Protein AF-A0A1U8NY04-F1 (afdb_monomer_lite)

pLDDT: mean 75.31, std 17.69, range [23.72, 97.12]

Structure (mmCIF, N/CA/C/O backbone):
data_AF-A0A1U8NY04-F1
#
_entry.id   AF-A0A1U8NY04-F1
#
loop_
_atom_site.group_PDB
_atom_site.id
_atom_site.type_symbol
_atom_site.label_atom_id
_atom_site.label_alt_id
_atom_site.label_comp_id
_atom_site.label_asym_id
_atom_site.label_entity_id
_atom_site.label_seq_id
_atom_site.pdbx_PDB_ins_code
_atom_site.Cartn_x
_atom_site.Cartn_y
_atom_site.Cartn_z
_atom_site.occupancy
_atom_site.B_iso_or_equiv
_atom_site.auth_seq_id
_atom_site.auth_comp_id
_atom_site.auth_asym_id
_atom_site.auth_atom_id
_atom_site.pdbx_PDB_model_num
ATOM 1 N N . MET A 1 1 ? 12.828 6.741 3.041 1.00 34.22 1 MET A N 1
ATOM 2 C CA . MET A 1 1 ? 14.184 6.331 2.607 1.00 34.22 1 MET A CA 1
ATOM 3 C C . MET A 1 1 ? 14.172 4.810 2.564 1.00 34.22 1 MET A C 1
ATOM 5 O O . MET A 1 1 ? 13.940 4.211 3.600 1.00 34.22 1 MET A O 1
ATOM 9 N N . VAL A 1 2 ? 14.278 4.191 1.386 1.00 45.53 2 VAL A N 1
ATOM 10 C CA . VAL A 1 2 ? 14.262 2.721 1.261 1.00 45.53 2 VAL A CA 1
ATOM 11 C C . VAL A 1 2 ? 15.638 2.202 1.676 1.00 45.53 2 VAL A C 1
ATOM 13 O O . VAL A 1 2 ? 16.633 2.605 1.073 1.00 45.53 2 VAL A O 1
ATOM 16 N N . TYR A 1 3 ? 15.728 1.341 2.696 1.00 42.28 3 TYR A N 1
ATOM 17 C CA . TYR A 1 3 ? 17.010 0.705 3.012 1.00 42.28 3 TYR A CA 1
ATOM 18 C C . TYR A 1 3 ? 17.400 -0.236 1.855 1.00 42.28 3 TYR A C 1
ATOM 20 O O . TYR A 1 3 ? 16.571 -1.056 1.449 1.00 42.28 3 TYR A O 1
ATOM 28 N N . PRO A 1 4 ? 18.641 -0.168 1.330 1.00 49.62 4 PRO A N 1
ATOM 29 C CA . PRO A 1 4 ? 19.070 -0.904 0.130 1.00 49.62 4 PRO A CA 1
ATOM 30 C C . PRO A 1 4 ? 18.793 -2.414 0.175 1.00 49.62 4 PRO A C 1
ATOM 32 O O . PRO A 1 4 ? 18.505 -3.037 -0.844 1.00 49.62 4 PRO A O 1
ATOM 35 N N . PHE A 1 5 ? 18.825 -2.996 1.374 1.00 51.62 5 PHE A N 1
ATOM 36 C CA . PHE A 1 5 ? 18.579 -4.415 1.602 1.00 51.62 5 PHE A CA 1
ATOM 37 C C . PHE A 1 5 ? 17.137 -4.855 1.293 1.00 51.62 5 PHE A C 1
ATOM 39 O O . PHE A 1 5 ? 16.920 -5.976 0.829 1.00 51.62 5 PHE A O 1
ATOM 46 N N . TYR A 1 6 ? 16.144 -3.982 1.490 1.00 63.84 6 TYR A N 1
ATOM 47 C CA . TYR A 1 6 ? 14.751 -4.316 1.182 1.00 63.84 6 TYR A CA 1
ATOM 48 C C . TYR A 1 6 ? 14.475 -4.292 -0.323 1.00 63.84 6 TYR A C 1
ATOM 50 O O . TYR A 1 6 ? 13.748 -5.150 -0.820 1.00 63.84 6 TYR A O 1
ATOM 58 N N . ALA A 1 7 ? 15.103 -3.378 -1.070 1.00 68.50 7 ALA A N 1
ATOM 59 C CA . ALA A 1 7 ? 14.895 -3.265 -2.514 1.00 68.50 7 ALA A CA 1
ATOM 60 C C . ALA A 1 7 ? 15.259 -4.558 -3.264 1.00 68.50 7 ALA A C 1
ATOM 62 O O . ALA A 1 7 ? 14.509 -4.993 -4.138 1.00 68.50 7 ALA A O 1
ATOM 63 N N . PHE A 1 8 ? 16.359 -5.221 -2.890 1.00 74.56 8 PHE A N 1
ATOM 64 C CA . PHE A 1 8 ? 16.757 -6.492 -3.503 1.00 74.56 8 PHE A CA 1
ATOM 65 C C . PHE A 1 8 ? 15.727 -7.605 -3.262 1.00 74.56 8 PHE A C 1
ATOM 67 O O . PHE A 1 8 ? 15.327 -8.292 -4.201 1.00 74.56 8 PHE A O 1
ATOM 74 N N . ARG A 1 9 ? 15.243 -7.744 -2.020 1.00 81.88 9 ARG A N 1
ATOM 75 C CA . ARG A 1 9 ? 14.249 -8.763 -1.640 1.00 81.88 9 ARG A CA 1
ATOM 76 C C . ARG A 1 9 ? 12.962 -8.629 -2.450 1.00 81.88 9 ARG A C 1
ATOM 78 O O . ARG A 1 9 ? 12.478 -9.612 -3.007 1.00 81.88 9 ARG A O 1
ATOM 85 N N . PHE A 1 10 ? 12.442 -7.410 -2.555 1.00 83.81 10 PHE A N 1
ATOM 86 C CA . PHE A 1 10 ? 11.203 -7.159 -3.285 1.00 83.81 10 PHE A CA 1
ATOM 87 C C . PHE A 1 10 ? 11.370 -7.237 -4.804 1.00 83.81 10 PHE A C 1
ATOM 89 O O . PHE A 1 10 ? 10.454 -7.675 -5.501 1.00 83.81 10 PHE A O 1
ATOM 96 N N . THR A 1 11 ? 12.556 -6.909 -5.323 1.00 82.31 11 THR A N 1
ATOM 97 C CA . THR A 1 11 ? 12.870 -7.110 -6.745 1.00 82.31 11 THR A CA 1
ATOM 98 C C . THR A 1 11 ? 12.921 -8.596 -7.094 1.00 82.31 11 THR A C 1
ATOM 100 O O . THR A 1 11 ? 12.309 -9.009 -8.078 1.00 82.31 11 THR A O 1
ATOM 103 N N . TYR A 1 12 ? 13.562 -9.417 -6.254 1.00 85.06 12 TYR A N 1
ATOM 104 C CA . TYR A 1 12 ? 13.573 -10.871 -6.420 1.00 85.06 12 TYR A CA 1
ATOM 105 C C . TYR A 1 12 ? 12.1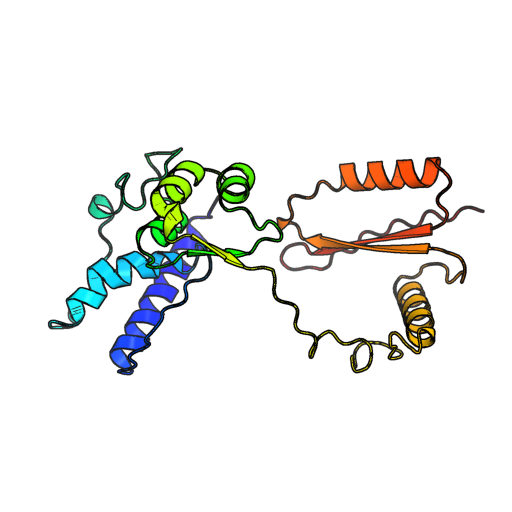54 -11.454 -6.386 1.00 85.06 12 TYR A C 1
ATOM 107 O O . TYR A 1 12 ? 11.766 -12.184 -7.296 1.00 85.06 12 TYR A O 1
ATOM 115 N N . PHE A 1 13 ? 11.351 -11.077 -5.383 1.00 89.56 13 PHE A N 1
ATOM 116 C CA . PHE A 1 13 ? 9.948 -11.488 -5.280 1.00 89.56 13 PHE A CA 1
ATOM 117 C C . PHE A 1 13 ? 9.130 -11.096 -6.523 1.00 89.56 13 PHE A C 1
ATOM 119 O O . PHE A 1 13 ? 8.391 -11.916 -7.072 1.00 89.56 13 PHE A O 1
ATOM 126 N N . SER A 1 14 ? 9.299 -9.863 -7.004 1.00 88.75 14 SER A N 1
ATOM 127 C CA . SER A 1 14 ? 8.614 -9.346 -8.194 1.00 88.75 14 SER A CA 1
ATOM 128 C C . SER A 1 14 ? 8.987 -10.124 -9.458 1.00 88.75 14 SER A C 1
ATOM 130 O O . SER A 1 14 ? 8.110 -10.485 -10.243 1.00 88.75 14 SER A O 1
ATOM 132 N N . ARG A 1 15 ? 10.276 -10.439 -9.643 1.00 85.38 15 ARG A N 1
ATOM 133 C CA . ARG A 1 15 ? 10.746 -11.259 -10.766 1.00 85.38 15 ARG A CA 1
ATOM 134 C C . ARG A 1 15 ? 10.200 -12.684 -10.690 1.00 85.38 15 ARG A C 1
ATOM 136 O O . ARG A 1 15 ? 9.647 -13.165 -11.674 1.00 85.38 15 ARG A O 1
ATOM 143 N N . ALA A 1 16 ? 10.306 -13.321 -9.525 1.00 88.75 16 ALA A N 1
ATOM 144 C CA . ALA A 1 16 ? 9.819 -14.681 -9.311 1.00 88.75 16 ALA A CA 1
ATOM 145 C C . ALA A 1 16 ? 8.304 -14.795 -9.554 1.00 88.75 16 ALA A C 1
ATOM 147 O O . ALA A 1 16 ? 7.846 -15.781 -10.129 1.00 88.75 16 ALA A O 1
ATOM 148 N N . SER A 1 17 ? 7.533 -13.769 -9.181 1.00 90.25 17 SER A N 1
ATOM 149 C CA . SER A 1 17 ? 6.088 -13.706 -9.432 1.00 90.25 17 SER A CA 1
ATOM 150 C C . SER A 1 17 ? 5.761 -13.685 -10.929 1.00 90.25 17 SER A C 1
ATOM 152 O O . SER A 1 17 ? 4.871 -14.408 -11.373 1.00 90.25 17 SER A O 1
ATOM 154 N N . LEU A 1 18 ? 6.501 -12.907 -11.725 1.00 85.69 18 LEU A N 1
ATOM 155 C CA . LEU A 1 18 ? 6.331 -12.885 -13.181 1.00 85.69 18 LEU A CA 1
ATOM 156 C C . LEU A 1 18 ? 6.796 -14.195 -13.839 1.00 85.69 18 LEU A C 1
ATOM 158 O O . LEU A 1 18 ? 6.094 -14.725 -14.700 1.00 85.69 18 LEU A O 1
ATOM 162 N N . ASP A 1 19 ? 7.926 -14.763 -13.401 1.00 85.81 19 ASP A N 1
ATOM 163 C CA . ASP A 1 19 ? 8.407 -16.063 -13.893 1.00 85.81 19 ASP A CA 1
ATOM 164 C C . ASP A 1 19 ? 7.392 -17.180 -13.583 1.00 85.81 19 ASP A C 1
ATOM 166 O O . ASP A 1 19 ? 7.174 -18.068 -14.408 1.00 85.81 19 ASP A O 1
ATOM 170 N N . TYR A 1 20 ? 6.728 -17.129 -12.423 1.00 88.19 20 TYR A N 1
ATOM 171 C CA . TYR A 1 20 ? 5.638 -18.044 -12.082 1.00 88.19 20 TYR A CA 1
ATOM 172 C C . TYR A 1 20 ? 4.440 -17.886 -13.022 1.00 88.19 20 TYR A C 1
ATOM 174 O O . TYR A 1 20 ? 3.916 -18.893 -13.498 1.00 88.19 20 TYR A O 1
ATOM 182 N N . ILE A 1 21 ? 4.005 -16.656 -13.318 1.00 85.56 21 ILE A N 1
ATOM 183 C CA . ILE A 1 21 ? 2.901 -16.405 -14.261 1.00 85.56 21 ILE A CA 1
ATOM 184 C C . ILE A 1 21 ? 3.233 -17.016 -15.628 1.00 85.56 21 ILE A C 1
ATOM 186 O O . ILE A 1 21 ? 2.436 -17.795 -16.148 1.00 85.56 21 ILE A O 1
ATOM 190 N N . ALA A 1 22 ? 4.439 -16.757 -16.142 1.00 81.75 22 ALA A N 1
ATOM 191 C CA . ALA A 1 22 ? 4.896 -17.301 -17.419 1.00 81.75 22 ALA A CA 1
ATOM 192 C C . ALA A 1 22 ? 4.942 -18.840 -17.419 1.00 81.75 22 ALA A C 1
ATOM 194 O O . ALA A 1 22 ? 4.364 -19.477 -18.296 1.00 81.75 22 ALA A O 1
ATOM 195 N N . LYS A 1 23 ? 5.572 -19.457 -16.410 1.00 83.94 23 LYS A N 1
ATOM 196 C CA . LYS A 1 23 ? 5.724 -20.923 -16.331 1.00 83.94 23 LYS A CA 1
ATOM 197 C C . LYS A 1 23 ? 4.420 -21.662 -16.046 1.00 83.94 23 LYS A C 1
ATOM 199 O O . LYS A 1 23 ? 4.269 -22.806 -16.458 1.00 83.94 23 LYS A O 1
ATOM 204 N N . SER A 1 24 ? 3.493 -21.036 -15.324 1.00 86.38 24 SER A N 1
ATOM 205 C CA . SER A 1 24 ? 2.179 -21.623 -15.037 1.00 86.38 24 SER A CA 1
ATOM 206 C C . SER A 1 24 ? 1.191 -21.479 -16.196 1.00 86.38 24 SER A C 1
ATOM 208 O O . SER A 1 24 ? 0.096 -22.032 -16.114 1.00 86.38 24 SER A O 1
ATOM 210 N N . GLY A 1 25 ? 1.541 -20.730 -17.249 1.00 80.25 25 GLY A N 1
ATOM 211 C CA . GLY A 1 25 ? 0.647 -20.442 -18.371 1.00 80.25 25 GLY A CA 1
ATOM 212 C C . GLY A 1 25 ? -0.551 -19.566 -17.994 1.00 80.25 25 GLY A C 1
ATOM 213 O O . GLY A 1 25 ? -1.505 -19.467 -18.764 1.00 80.25 25 GLY A O 1
ATOM 214 N N . LYS A 1 26 ? -0.533 -18.939 -16.809 1.00 82.44 26 LYS A N 1
ATOM 215 C CA . LYS A 1 26 ? -1.595 -18.028 -16.374 1.00 82.44 26 LYS A CA 1
ATOM 216 C C . LYS A 1 26 ? -1.553 -16.755 -17.212 1.00 82.44 26 LYS A C 1
ATOM 218 O O . LYS A 1 26 ? -0.490 -16.180 -17.422 1.00 82.44 26 LYS A O 1
ATOM 223 N N . GLN A 1 27 ? -2.723 -16.280 -17.622 1.00 83.31 27 GLN A N 1
ATOM 224 C CA . GLN A 1 27 ? -2.880 -15.038 -18.378 1.00 83.31 27 GLN A CA 1
ATOM 225 C C . GLN A 1 27 ? -3.801 -14.093 -17.601 1.00 83.31 27 GLN A C 1
ATOM 227 O O . GLN A 1 27 ? -4.996 -14.044 -17.873 1.00 83.31 27 GLN A O 1
ATOM 232 N N . PRO A 1 28 ? -3.290 -13.417 -16.554 1.00 85.56 28 PRO A N 1
ATOM 233 C CA . PRO A 1 28 ? -4.099 -12.471 -15.802 1.00 85.56 28 PRO A CA 1
ATOM 234 C C . PRO A 1 28 ? -4.419 -11.245 -16.662 1.00 85.56 28 PRO A C 1
ATOM 236 O O . PRO A 1 28 ? -3.520 -10.654 -17.258 1.00 85.56 28 PRO A O 1
ATOM 239 N N . ASP A 1 29 ? -5.677 -10.810 -16.646 1.00 85.19 29 ASP A N 1
ATOM 240 C CA . ASP A 1 29 ? -6.095 -9.575 -17.322 1.00 85.19 29 ASP A CA 1
ATOM 241 C C . ASP A 1 29 ? -5.537 -8.318 -16.637 1.00 85.19 29 ASP A C 1
ATOM 243 O O . ASP A 1 29 ? -5.339 -7.278 -17.267 1.00 85.19 29 ASP A O 1
ATOM 247 N N . VAL A 1 30 ? -5.291 -8.400 -15.324 1.00 88.12 30 VAL A N 1
ATOM 248 C CA . VAL A 1 30 ? -4.835 -7.279 -14.497 1.00 88.12 30 VAL A CA 1
ATOM 249 C C . VAL A 1 30 ? -3.728 -7.726 -13.549 1.00 88.12 30 VAL A C 1
ATOM 251 O O . VAL A 1 30 ? -3.894 -8.660 -12.766 1.00 88.12 30 VAL A O 1
ATOM 254 N N . LEU A 1 31 ? -2.615 -6.990 -13.565 1.00 88.88 31 LEU A N 1
ATOM 255 C CA . LEU A 1 31 ? -1.584 -7.045 -12.531 1.00 88.88 31 LEU A CA 1
ATOM 256 C C . LEU A 1 31 ? -1.784 -5.870 -11.574 1.00 88.88 31 LEU A C 1
ATOM 258 O O . LEU A 1 31 ? -1.555 -4.716 -11.939 1.00 88.88 31 LEU A O 1
ATOM 262 N N . HIS A 1 32 ? -2.224 -6.158 -10.350 1.00 92.25 32 HIS A N 1
ATOM 263 C CA . HIS A 1 32 ? -2.402 -5.139 -9.320 1.00 92.25 32 HIS A CA 1
ATOM 264 C C . HIS A 1 32 ? -1.136 -5.030 -8.466 1.00 92.25 32 HIS A C 1
ATOM 266 O O . HIS A 1 32 ? -0.775 -5.963 -7.750 1.00 92.25 32 HIS A O 1
ATOM 272 N N . LEU A 1 33 ? -0.445 -3.895 -8.579 1.00 90.06 33 LEU A N 1
ATOM 273 C CA . LEU A 1 33 ? 0.815 -3.635 -7.887 1.00 90.06 33 LEU A CA 1
ATOM 274 C C . LEU A 1 33 ? 0.560 -2.757 -6.664 1.00 90.06 33 LEU A C 1
ATOM 276 O O . LEU A 1 33 ? 0.019 -1.658 -6.782 1.00 90.06 33 LEU A O 1
ATOM 280 N N . HIS A 1 34 ? 0.975 -3.240 -5.500 1.00 88.81 34 HIS A N 1
ATOM 281 C CA . HIS A 1 34 ? 0.859 -2.534 -4.233 1.00 88.81 34 HIS A CA 1
ATOM 282 C C . HIS A 1 34 ? 2.199 -1.905 -3.843 1.00 88.81 34 HIS A C 1
ATOM 284 O O . HIS A 1 34 ? 3.206 -2.605 -3.692 1.00 88.81 34 HIS A O 1
ATOM 290 N N . ASN A 1 35 ? 2.168 -0.583 -3.651 1.00 87.69 35 ASN A N 1
ATOM 291 C CA . ASN A 1 35 ? 3.263 0.236 -3.131 1.00 87.69 35 ASN A CA 1
ATOM 292 C C . ASN A 1 35 ? 4.590 0.101 -3.911 1.00 87.69 35 ASN A C 1
ATOM 294 O O . ASN A 1 35 ? 4.630 -0.330 -5.067 1.00 87.69 35 ASN A O 1
ATOM 298 N N . TRP A 1 36 ? 5.688 0.581 -3.321 1.00 85.81 36 TRP A N 1
ATOM 299 C CA . TRP A 1 36 ? 6.998 0.624 -3.973 1.00 85.81 36 TRP A CA 1
ATOM 300 C C . TRP A 1 36 ? 7.629 -0.770 -4.082 1.00 85.81 36 TRP A C 1
ATOM 302 O O . TRP A 1 36 ? 8.426 -1.012 -4.986 1.00 85.81 36 TRP A O 1
ATOM 312 N N . GLU A 1 37 ? 7.243 -1.684 -3.196 1.00 86.06 37 GLU A N 1
ATOM 313 C CA . GLU A 1 37 ? 7.719 -3.057 -3.092 1.00 86.06 37 GLU A CA 1
ATOM 314 C C . GLU A 1 37 ? 7.488 -3.815 -4.406 1.00 86.06 37 GLU A C 1
ATOM 316 O O . GLU A 1 37 ? 8.384 -4.484 -4.913 1.00 86.06 37 GLU A O 1
ATOM 321 N N . THR A 1 38 ? 6.311 -3.664 -5.017 1.00 87.69 38 THR A N 1
ATOM 322 C CA . THR A 1 38 ? 5.966 -4.369 -6.267 1.00 87.69 38 THR A CA 1
ATOM 323 C C . THR A 1 38 ? 5.980 -3.472 -7.503 1.00 87.69 38 THR A C 1
ATOM 325 O O . THR A 1 38 ? 5.827 -3.956 -8.622 1.00 87.69 38 THR A O 1
ATOM 328 N N . ALA A 1 39 ? 6.240 -2.170 -7.352 1.00 86.38 39 ALA A N 1
ATOM 329 C CA . ALA A 1 39 ? 6.278 -1.221 -8.467 1.00 86.38 39 ALA A CA 1
ATOM 330 C C . ALA A 1 39 ? 7.333 -1.566 -9.541 1.00 86.38 39 ALA A C 1
ATOM 332 O O . ALA A 1 39 ? 7.174 -1.199 -10.707 1.00 86.38 39 ALA A O 1
ATOM 333 N N . ILE A 1 40 ? 8.378 -2.319 -9.181 1.00 85.19 40 ILE A N 1
ATOM 334 C CA . ILE A 1 40 ? 9.396 -2.805 -10.123 1.00 85.19 40 ILE A CA 1
ATOM 335 C C . ILE A 1 40 ? 8.854 -3.851 -11.116 1.00 85.19 40 ILE A C 1
ATOM 337 O O . ILE A 1 40 ? 9.466 -4.079 -12.157 1.00 85.19 40 ILE A O 1
ATOM 341 N N . VAL A 1 41 ? 7.679 -4.441 -10.861 1.00 86.25 41 VAL A N 1
ATOM 342 C CA . VAL A 1 41 ? 6.984 -5.303 -11.832 1.00 86.25 41 VAL A CA 1
ATOM 343 C C . VAL A 1 41 ? 6.679 -4.545 -13.123 1.00 86.25 41 VAL A C 1
ATOM 345 O O . VAL A 1 41 ? 6.775 -5.137 -14.189 1.00 86.25 41 VAL A O 1
ATOM 348 N N . GLY A 1 42 ? 6.384 -3.242 -13.063 1.00 84.75 42 GLY A N 1
ATOM 349 C CA . GLY A 1 42 ? 6.083 -2.418 -14.239 1.00 84.75 42 GLY A CA 1
ATOM 350 C C . GLY A 1 42 ? 7.149 -2.494 -15.346 1.00 84.75 42 GLY A C 1
ATOM 351 O O . GLY A 1 42 ? 6.843 -2.973 -16.439 1.00 84.75 42 GLY A O 1
ATOM 352 N N . PRO A 1 43 ? 8.401 -2.059 -15.110 1.00 80.56 43 PRO A N 1
ATOM 353 C CA . PRO A 1 43 ? 9.460 -2.187 -16.110 1.00 80.56 43 PRO A CA 1
ATOM 354 C C . PRO A 1 43 ? 9.821 -3.641 -16.406 1.00 80.56 43 PRO A C 1
ATOM 356 O O . PRO A 1 43 ? 10.070 -3.954 -17.560 1.00 80.56 43 PRO A O 1
ATOM 359 N N . LEU A 1 44 ? 9.829 -4.545 -15.414 1.00 78.44 44 LEU A N 1
ATOM 360 C CA . LEU A 1 44 ? 10.106 -5.964 -15.665 1.00 78.44 44 LEU A CA 1
ATOM 361 C C . LEU A 1 44 ? 9.109 -6.526 -16.683 1.00 78.44 44 LEU A C 1
ATOM 363 O O . LEU A 1 44 ? 9.502 -7.214 -17.624 1.00 78.44 44 LEU A O 1
ATOM 367 N N . PHE A 1 45 ? 7.832 -6.184 -16.525 1.00 79.88 45 PHE A N 1
ATOM 368 C CA . PHE A 1 45 ? 6.782 -6.579 -17.440 1.00 79.88 45 PHE A CA 1
ATOM 369 C C . PHE A 1 45 ? 7.020 -5.994 -18.834 1.00 79.88 45 PHE A C 1
ATOM 371 O O . PHE A 1 45 ? 7.179 -6.749 -19.782 1.00 79.88 45 PHE A O 1
ATOM 378 N N . TRP A 1 46 ? 7.113 -4.671 -18.977 1.00 78.56 46 TRP A N 1
ATOM 379 C CA . TRP A 1 46 ? 7.192 -4.035 -20.299 1.00 78.56 46 TRP A CA 1
ATOM 380 C C . TRP A 1 46 ? 8.527 -4.237 -21.026 1.00 78.56 46 TRP A C 1
ATOM 382 O O . TRP A 1 46 ? 8.554 -4.387 -22.250 1.00 78.56 46 TRP A O 1
ATOM 392 N N . ASP A 1 47 ? 9.643 -4.229 -20.300 1.00 73.00 47 ASP A N 1
ATOM 393 C CA . ASP A 1 47 ? 10.969 -4.290 -20.912 1.00 73.00 47 ASP A CA 1
ATOM 394 C C . ASP A 1 47 ? 11.442 -5.716 -21.167 1.00 73.00 47 ASP A C 1
ATOM 396 O O . ASP A 1 47 ? 12.221 -5.900 -22.109 1.00 73.00 47 ASP A O 1
ATOM 400 N N . ILE A 1 48 ? 10.968 -6.684 -20.372 1.00 69.75 48 ILE A N 1
ATOM 401 C CA . ILE A 1 48 ? 11.402 -8.082 -20.426 1.00 69.75 48 ILE A CA 1
ATOM 402 C C . ILE A 1 48 ? 10.237 -9.004 -20.798 1.00 69.75 48 ILE A C 1
ATOM 404 O O . ILE A 1 48 ? 10.282 -9.606 -21.864 1.00 69.75 48 ILE A O 1
ATOM 408 N N . PHE A 1 49 ? 9.179 -9.106 -19.988 1.00 65.25 49 PHE A N 1
ATOM 409 C CA . PHE A 1 49 ? 8.147 -10.143 -20.187 1.00 65.25 49 PHE A CA 1
ATOM 410 C C . PHE A 1 49 ? 7.258 -9.927 -21.413 1.00 65.25 49 PHE A C 1
ATOM 412 O O . PHE A 1 49 ? 7.030 -10.861 -22.170 1.00 65.25 49 PHE A O 1
ATOM 419 N N . ALA A 1 50 ? 6.808 -8.700 -21.662 1.00 60.09 50 ALA A N 1
ATOM 420 C CA . ALA A 1 50 ? 6.018 -8.351 -22.839 1.00 60.09 50 ALA A CA 1
ATOM 421 C C . ALA A 1 50 ? 6.783 -8.647 -24.139 1.00 60.09 50 ALA A C 1
ATOM 423 O O . ALA A 1 50 ? 6.169 -8.896 -25.172 1.00 60.09 50 ALA A O 1
ATOM 424 N N . LYS A 1 51 ? 8.123 -8.648 -24.078 1.00 60.34 51 LYS A N 1
ATOM 425 C CA . LYS A 1 51 ? 8.998 -9.026 -25.194 1.00 60.34 51 LYS A CA 1
ATOM 426 C C . LYS A 1 51 ? 9.311 -10.524 -25.217 1.00 60.34 51 LYS A C 1
ATOM 428 O O . LYS A 1 51 ? 9.466 -11.061 -26.299 1.00 60.34 51 LYS A O 1
ATOM 433 N N . GLN A 1 52 ? 9.352 -11.192 -24.060 1.00 54.34 52 GLN A N 1
ATOM 434 C CA . GLN A 1 52 ? 9.511 -12.650 -23.918 1.00 54.34 52 GLN A CA 1
ATOM 435 C C . GLN A 1 52 ? 8.260 -13.454 -24.301 1.00 54.34 52 GLN A C 1
ATOM 437 O O . GLN A 1 52 ? 8.344 -14.667 -24.453 1.00 54.34 52 GLN A O 1
ATOM 442 N N . CYS A 1 53 ? 7.121 -12.804 -24.565 1.00 45.00 53 CYS A N 1
ATOM 443 C CA . CYS A 1 53 ? 6.054 -13.409 -25.374 1.00 45.00 53 CYS A CA 1
ATOM 444 C C . CYS A 1 53 ? 6.492 -13.696 -26.836 1.00 45.00 53 CYS A C 1
ATOM 446 O O . CYS A 1 53 ? 5.666 -14.119 -27.641 1.00 45.00 53 CYS A O 1
ATOM 448 N N . LEU A 1 54 ? 7.773 -13.474 -27.173 1.00 41.41 54 LEU A N 1
ATOM 449 C CA . LEU A 1 54 ? 8.476 -13.858 -28.395 1.00 41.41 54 LEU A CA 1
ATOM 450 C C . LEU A 1 54 ? 9.887 -14.408 -28.013 1.00 41.41 54 LEU A C 1
ATOM 452 O O . LEU A 1 54 ? 10.809 -13.628 -27.792 1.00 41.41 54 LEU A O 1
ATOM 456 N N . ASP A 1 55 ? 10.042 -15.739 -27.948 1.00 33.19 55 ASP A N 1
ATOM 457 C CA . ASP A 1 55 ? 11.301 -16.534 -27.883 1.00 33.19 55 ASP A CA 1
ATOM 458 C C . ASP A 1 55 ? 12.206 -16.593 -26.608 1.00 33.19 55 ASP A C 1
ATOM 460 O O . ASP A 1 55 ? 11.978 -15.932 -25.596 1.00 33.19 55 ASP A O 1
ATOM 464 N N . GLU A 1 56 ? 13.201 -17.506 -26.686 1.00 38.62 56 GLU A N 1
ATOM 465 C CA . GLU A 1 56 ? 13.776 -18.462 -25.703 1.00 38.62 56 GLU A CA 1
ATOM 466 C C . GLU A 1 56 ? 14.334 -18.001 -24.321 1.00 38.62 56 GLU A C 1
ATOM 468 O O . GLU A 1 56 ? 14.835 -16.884 -24.159 1.00 38.62 56 GLU A O 1
ATOM 473 N N . PRO A 1 57 ? 14.348 -18.909 -23.307 1.00 44.06 57 PRO A N 1
ATOM 474 C CA . PRO A 1 57 ? 14.502 -18.590 -21.875 1.00 44.06 57 PRO A CA 1
ATOM 475 C C . PRO A 1 57 ? 15.939 -18.421 -21.330 1.00 44.06 57 PRO A C 1
ATOM 477 O O . PRO A 1 57 ? 16.103 -18.128 -20.143 1.00 44.06 57 PRO A O 1
ATOM 480 N N . ASP A 1 58 ? 16.992 -18.569 -22.136 1.00 44.62 58 ASP A N 1
ATOM 481 C CA . ASP A 1 58 ? 18.357 -18.812 -21.621 1.00 44.62 58 ASP A CA 1
ATOM 482 C C . ASP A 1 58 ? 19.198 -17.562 -21.281 1.00 44.62 58 ASP A C 1
ATOM 484 O O . ASP A 1 58 ? 20.429 -17.592 -21.264 1.00 44.62 58 ASP A O 1
ATOM 488 N N . LYS A 1 59 ? 18.569 -16.432 -20.933 1.00 43.69 59 LYS A N 1
ATOM 489 C CA . LYS A 1 59 ? 19.285 -15.214 -20.488 1.00 43.69 59 LYS A CA 1
ATOM 490 C C . LYS A 1 59 ? 18.731 -14.637 -19.189 1.00 43.69 59 LYS A C 1
ATOM 492 O O . LYS A 1 59 ? 18.257 -13.505 -19.125 1.00 43.69 59 LYS A O 1
ATOM 497 N N . LEU A 1 60 ? 18.849 -15.409 -18.113 1.00 48.81 60 LEU A N 1
ATOM 498 C CA . LEU A 1 60 ? 18.569 -14.961 -16.747 1.00 48.81 60 LEU A CA 1
ATOM 499 C C . LEU A 1 60 ? 19.794 -14.274 -16.123 1.00 48.81 60 LEU A C 1
ATOM 501 O O . LEU A 1 60 ? 20.456 -14.810 -15.238 1.00 48.81 60 LEU A O 1
ATOM 505 N N . ALA A 1 61 ? 20.080 -13.041 -16.547 1.00 47.66 61 ALA A N 1
ATOM 506 C CA . ALA A 1 61 ? 21.011 -12.167 -15.832 1.00 47.66 61 ALA A CA 1
ATOM 507 C C . ALA A 1 61 ? 20.274 -11.449 -14.685 1.00 47.66 61 ALA A C 1
ATOM 509 O O . ALA A 1 61 ? 19.833 -10.312 -14.832 1.00 47.66 61 ALA A O 1
ATOM 510 N N . LEU A 1 62 ? 20.080 -12.177 -13.579 1.00 53.50 62 LEU A N 1
ATOM 511 C CA . LEU A 1 62 ? 19.745 -11.793 -12.187 1.00 53.50 62 LEU A CA 1
ATOM 512 C C . LEU A 1 62 ? 18.635 -10.769 -11.866 1.00 53.50 62 LEU A C 1
ATOM 514 O O . LEU A 1 62 ? 18.339 -10.609 -10.691 1.00 53.50 62 LEU A O 1
ATOM 518 N N . CYS A 1 63 ? 17.997 -10.151 -12.858 1.00 56.41 63 CYS A N 1
ATOM 519 C CA . CYS A 1 63 ? 16.672 -9.500 -12.888 1.00 56.41 63 CYS A CA 1
ATOM 520 C C . CYS A 1 63 ? 16.405 -8.856 -14.271 1.00 56.41 63 CYS A C 1
ATOM 522 O O . CYS A 1 63 ? 15.287 -8.422 -14.528 1.00 56.41 63 CYS A O 1
ATOM 524 N N . GLY A 1 64 ? 17.403 -8.796 -15.168 1.00 63.19 64 GLY A N 1
ATOM 525 C CA . GLY A 1 64 ? 17.281 -8.365 -16.570 1.00 63.19 64 GLY A CA 1
ATOM 526 C C . GLY A 1 64 ? 17.042 -6.867 -16.794 1.00 63.19 64 GLY A C 1
ATOM 527 O O . GLY A 1 64 ? 16.796 -6.451 -17.924 1.00 63.19 64 GLY A O 1
ATOM 528 N N . LEU A 1 65 ? 17.107 -6.053 -15.739 1.00 65.31 65 LEU A N 1
ATOM 529 C CA . LEU A 1 65 ? 16.968 -4.601 -15.823 1.00 65.31 65 LEU A CA 1
ATOM 530 C C . LEU A 1 65 ? 18.328 -3.941 -16.075 1.00 65.31 65 LEU A C 1
ATOM 532 O O . LEU A 1 65 ? 19.297 -4.237 -15.383 1.00 65.31 65 LEU A O 1
ATOM 536 N N . ASP A 1 66 ? 18.377 -3.017 -17.035 1.00 68.81 66 ASP A N 1
ATOM 537 C CA . ASP A 1 66 ? 19.561 -2.213 -17.352 1.00 68.81 66 ASP A CA 1
ATOM 538 C C . ASP A 1 66 ? 19.491 -0.858 -16.619 1.00 68.81 66 ASP A C 1
ATOM 540 O O . ASP A 1 66 ? 18.651 -0.015 -16.971 1.00 68.81 66 ASP A O 1
ATOM 544 N N . PRO A 1 67 ? 20.362 -0.603 -15.620 1.00 67.25 67 PRO A N 1
ATOM 545 C CA . PRO A 1 67 ? 20.362 0.652 -14.874 1.00 67.25 67 PRO A CA 1
ATOM 546 C C . PRO A 1 67 ? 20.522 1.889 -15.763 1.00 67.25 67 PRO A C 1
ATOM 548 O O . PRO A 1 67 ? 19.879 2.904 -15.499 1.00 67.25 67 PRO A O 1
ATOM 551 N N . GLY A 1 68 ? 21.314 1.811 -16.839 1.00 68.94 68 GLY A N 1
ATOM 552 C CA . GLY A 1 68 ? 21.536 2.933 -17.755 1.00 68.94 68 GLY A CA 1
ATOM 553 C C . GLY A 1 68 ? 20.279 3.313 -18.541 1.00 68.94 68 GLY A C 1
ATOM 554 O O . GLY A 1 68 ? 20.050 4.486 -18.831 1.00 68.94 68 GLY A O 1
ATOM 555 N N . ARG A 1 69 ? 19.411 2.337 -18.831 1.00 72.62 69 ARG A N 1
ATOM 556 C CA . ARG A 1 69 ? 18.124 2.573 -19.511 1.00 72.62 69 ARG A CA 1
ATOM 557 C C . ARG A 1 69 ? 17.029 3.036 -18.559 1.00 72.62 69 ARG A C 1
ATOM 559 O O . ARG A 1 69 ? 16.119 3.742 -18.988 1.00 72.62 69 ARG A O 1
ATOM 566 N N . LEU A 1 70 ? 17.107 2.655 -17.286 1.00 73.25 70 LEU A N 1
ATOM 567 C CA . LEU A 1 70 ? 16.098 2.994 -16.282 1.00 73.25 70 LEU A CA 1
ATOM 568 C C . LEU A 1 70 ? 16.383 4.303 -15.539 1.00 73.25 70 LEU A C 1
ATOM 570 O O . LEU A 1 70 ? 15.435 4.973 -15.121 1.00 73.25 70 LEU A O 1
ATOM 574 N N . HIS A 1 71 ? 17.648 4.697 -15.389 1.00 80.50 71 HIS A N 1
ATOM 575 C CA . HIS A 1 71 ? 18.053 5.935 -14.719 1.00 80.50 71 HIS A CA 1
ATOM 576 C C . HIS A 1 71 ? 17.873 7.158 -15.633 1.00 80.50 71 HIS A C 1
ATOM 578 O O . HIS A 1 71 ? 18.825 7.809 -16.058 1.00 80.50 71 HIS A O 1
ATOM 584 N N . ARG A 1 72 ? 16.611 7.448 -15.962 1.00 81.94 72 ARG A N 1
ATOM 585 C CA . ARG A 1 72 ? 16.195 8.575 -16.803 1.00 81.94 72 ARG A CA 1
ATOM 586 C C . ARG A 1 72 ? 15.046 9.365 -16.169 1.00 81.94 72 ARG A C 1
ATOM 588 O O . ARG A 1 72 ? 14.241 8.755 -15.452 1.00 81.94 72 ARG A O 1
ATOM 595 N N . PRO A 1 73 ? 14.908 10.673 -16.469 1.00 82.81 73 PRO A N 1
ATOM 596 C CA . PRO A 1 73 ? 13.842 11.510 -15.916 1.00 82.81 73 PRO A CA 1
ATOM 597 C C . PRO A 1 73 ? 12.434 10.988 -16.213 1.00 82.81 73 PRO A C 1
ATOM 599 O O . PRO A 1 73 ? 11.558 11.067 -15.355 1.00 82.81 73 PRO A O 1
ATOM 602 N N . ASP A 1 74 ? 12.226 10.420 -17.402 1.00 83.06 74 ASP A N 1
ATOM 603 C CA . ASP A 1 74 ? 10.959 9.833 -17.847 1.00 83.06 74 ASP A CA 1
ATOM 604 C C . ASP A 1 74 ? 10.704 8.428 -17.279 1.00 83.06 74 ASP A C 1
ATOM 606 O O . ASP A 1 74 ? 9.666 7.841 -17.562 1.00 83.06 74 ASP A O 1
ATOM 610 N N . ARG A 1 75 ? 11.641 7.878 -16.491 1.00 84.56 75 ARG A N 1
ATOM 611 C CA . ARG A 1 75 ? 11.615 6.518 -15.932 1.00 84.56 75 ARG A CA 1
ATOM 612 C C . ARG A 1 75 ? 11.812 6.550 -14.407 1.00 84.56 75 ARG A C 1
ATOM 614 O O . ARG A 1 75 ? 10.976 7.103 -13.697 1.00 84.56 75 ARG A O 1
ATOM 621 N N . PHE A 1 76 ? 12.886 5.946 -13.892 1.00 80.88 76 PHE A N 1
ATOM 622 C CA . PHE A 1 76 ? 13.119 5.770 -12.455 1.00 80.88 76 PHE A CA 1
ATOM 623 C C . PHE A 1 76 ? 13.914 6.892 -11.799 1.00 80.88 76 PHE A C 1
ATOM 625 O O . PHE A 1 76 ? 13.966 6.912 -10.576 1.00 80.88 76 PHE A O 1
ATOM 632 N N . GLN A 1 77 ? 14.550 7.802 -12.543 1.00 81.94 77 GLN A N 1
ATOM 633 C CA . GLN A 1 77 ? 15.394 8.824 -11.917 1.00 81.94 77 GLN A CA 1
ATOM 634 C C . GLN A 1 77 ? 14.565 9.685 -10.964 1.00 81.94 77 GLN A C 1
ATOM 636 O O . GLN A 1 77 ? 13.516 10.203 -11.355 1.00 81.94 77 GLN A O 1
ATOM 641 N N . ASP A 1 78 ? 15.012 9.826 -9.721 1.00 81.94 78 ASP A N 1
ATOM 642 C CA . ASP A 1 78 ? 14.299 10.626 -8.733 1.00 81.94 78 ASP A CA 1
ATOM 643 C C . ASP A 1 78 ? 14.270 12.106 -9.140 1.00 81.94 78 ASP A C 1
ATOM 645 O O . ASP A 1 78 ? 15.231 12.644 -9.693 1.00 81.94 78 ASP A O 1
ATOM 649 N N . THR A 1 79 ? 13.138 12.762 -8.884 1.00 81.94 79 THR A N 1
ATOM 650 C CA . THR A 1 79 ? 12.912 14.148 -9.315 1.00 81.94 79 THR A CA 1
ATOM 651 C C . THR A 1 79 ? 13.687 15.155 -8.463 1.00 81.94 79 THR A C 1
ATOM 653 O O . THR A 1 79 ? 14.070 16.206 -8.968 1.00 81.94 79 THR A O 1
ATOM 656 N N . ALA A 1 80 ? 13.938 14.847 -7.187 1.00 81.56 80 ALA A N 1
ATOM 657 C CA . ALA A 1 80 ? 14.663 15.723 -6.269 1.00 81.56 80 ALA A CA 1
ATOM 658 C C . ALA A 1 80 ? 16.158 15.374 -6.195 1.00 81.56 80 ALA A C 1
ATOM 660 O O . ALA A 1 80 ? 17.005 16.256 -6.066 1.00 81.56 80 ALA A O 1
ATOM 661 N N . LYS A 1 81 ? 16.497 14.084 -6.272 1.00 80.00 81 LYS A N 1
ATOM 662 C CA . LYS A 1 81 ? 17.864 13.561 -6.162 1.00 80.00 81 LYS A CA 1
ATOM 663 C C . LYS A 1 81 ? 18.225 12.781 -7.420 1.00 80.00 81 LYS A C 1
ATOM 665 O O . LYS A 1 81 ? 18.196 11.558 -7.431 1.00 80.00 81 LYS A O 1
ATOM 670 N N . THR A 1 82 ? 18.638 13.490 -8.463 1.00 82.94 82 THR A N 1
ATOM 671 C CA . THR A 1 82 ? 18.879 12.948 -9.817 1.00 82.94 82 THR A CA 1
ATOM 672 C C . THR A 1 82 ? 19.952 11.859 -9.931 1.00 82.94 82 THR A C 1
ATOM 674 O O . THR A 1 82 ? 20.096 11.275 -10.997 1.00 82.94 82 THR A O 1
ATOM 677 N N . HIS A 1 83 ? 20.717 11.578 -8.876 1.00 77.12 83 HIS A N 1
ATOM 678 C CA . HIS A 1 83 ? 21.662 10.457 -8.811 1.00 77.12 83 HIS A CA 1
ATOM 679 C C . HIS A 1 83 ? 21.038 9.177 -8.222 1.00 77.12 83 HIS A C 1
ATOM 681 O O . HIS A 1 83 ? 21.720 8.161 -8.101 1.00 77.12 83 HIS A O 1
ATOM 687 N N . LEU A 1 84 ? 19.770 9.233 -7.800 1.00 79.75 84 LEU A N 1
ATOM 688 C CA . LEU A 1 84 ? 19.032 8.129 -7.197 1.00 79.75 84 LEU A CA 1
ATOM 689 C C . LEU A 1 84 ? 17.902 7.649 -8.106 1.00 79.75 84 LEU A C 1
ATOM 691 O O . LEU A 1 84 ? 17.394 8.366 -8.969 1.00 79.75 84 LEU A O 1
ATOM 695 N N . VAL A 1 85 ? 17.457 6.425 -7.832 1.00 79.12 85 VAL A N 1
ATOM 696 C CA . VAL A 1 85 ? 16.251 5.838 -8.413 1.00 79.12 85 VAL A CA 1
ATOM 697 C C . VAL A 1 85 ? 15.092 5.880 -7.419 1.00 79.12 85 VAL A C 1
ATOM 699 O O . VAL A 1 85 ? 15.254 5.595 -6.233 1.00 79.12 85 VAL A O 1
ATOM 702 N N . ASN A 1 86 ? 13.903 6.192 -7.921 1.00 80.25 86 ASN A N 1
ATOM 703 C CA . ASN A 1 86 ? 12.645 6.179 -7.196 1.00 80.25 86 ASN A CA 1
ATOM 704 C C . ASN A 1 86 ? 11.754 5.069 -7.768 1.00 80.25 86 ASN A C 1
ATOM 706 O O . ASN A 1 86 ? 11.167 5.195 -8.844 1.00 80.25 86 ASN A O 1
ATOM 710 N N . ILE A 1 87 ? 11.685 3.944 -7.054 1.00 83.06 87 ILE A N 1
ATOM 711 C CA . ILE A 1 87 ? 10.956 2.752 -7.511 1.00 83.06 87 ILE A CA 1
ATOM 712 C C . ILE A 1 87 ? 9.451 3.039 -7.615 1.00 83.06 87 ILE A C 1
ATOM 714 O O . ILE A 1 87 ? 8.813 2.649 -8.593 1.00 83.06 87 ILE A O 1
ATOM 718 N N . LEU A 1 88 ? 8.898 3.798 -6.662 1.00 84.62 88 LEU A N 1
ATOM 719 C CA . LEU A 1 88 ? 7.487 4.185 -6.665 1.00 84.62 88 LEU A CA 1
ATOM 720 C C . LEU A 1 88 ? 7.145 5.095 -7.852 1.00 84.62 88 LEU A C 1
ATOM 722 O O . LEU A 1 88 ? 6.120 4.889 -8.502 1.00 84.62 88 LEU A O 1
ATOM 726 N N . LYS A 1 89 ? 8.033 6.041 -8.194 1.00 87.50 89 LYS A N 1
ATOM 727 C CA . LYS A 1 89 ? 7.926 6.844 -9.424 1.00 87.50 89 LYS A CA 1
ATOM 728 C C . LYS A 1 89 ? 7.808 5.943 -10.649 1.00 87.50 89 LYS A C 1
ATOM 730 O O . LYS A 1 89 ? 6.924 6.155 -11.472 1.00 87.50 89 LYS A O 1
ATOM 735 N N . GLY A 1 90 ? 8.656 4.922 -10.753 1.00 83.31 90 GLY A N 1
ATOM 736 C CA . GLY A 1 90 ? 8.570 3.946 -11.835 1.00 83.31 90 GLY A CA 1
ATOM 737 C C . GLY A 1 90 ? 7.222 3.225 -11.875 1.00 83.31 90 GLY A C 1
ATOM 738 O O . GLY A 1 90 ? 6.619 3.129 -12.941 1.00 83.31 90 GLY A O 1
ATOM 739 N N . GLY A 1 91 ? 6.688 2.819 -10.721 1.00 86.06 91 GLY A N 1
ATOM 740 C CA . GLY A 1 91 ? 5.329 2.276 -10.624 1.00 86.06 91 GLY A CA 1
ATOM 741 C C . GLY A 1 91 ? 4.282 3.219 -11.218 1.00 86.06 91 GLY A C 1
ATOM 742 O O . GLY A 1 91 ? 3.463 2.801 -12.036 1.00 86.06 91 GLY A O 1
ATOM 743 N N . VAL A 1 92 ? 4.361 4.514 -10.899 1.00 88.75 92 VAL A N 1
ATOM 744 C CA . VAL A 1 92 ? 3.481 5.532 -11.492 1.00 88.75 92 VAL A CA 1
ATOM 745 C C . VAL A 1 92 ? 3.690 5.633 -13.000 1.00 88.75 92 VAL A C 1
ATOM 747 O O . VAL A 1 92 ? 2.709 5.642 -13.732 1.00 88.75 92 VAL A O 1
ATOM 750 N N . VAL A 1 93 ? 4.928 5.685 -13.492 1.00 89.69 93 VAL A N 1
ATOM 751 C CA . VAL A 1 93 ? 5.242 5.844 -14.923 1.00 89.69 93 VAL A CA 1
ATOM 752 C C . VAL A 1 93 ? 4.736 4.659 -15.753 1.00 89.69 93 VAL A C 1
ATOM 754 O O . VAL A 1 93 ? 4.055 4.876 -16.756 1.00 89.69 93 VAL A O 1
ATOM 757 N N . TYR A 1 94 ? 5.007 3.423 -15.330 1.00 87.94 94 TYR A N 1
ATOM 758 C CA . TYR A 1 94 ? 4.753 2.214 -16.126 1.00 87.94 94 TYR A CA 1
ATO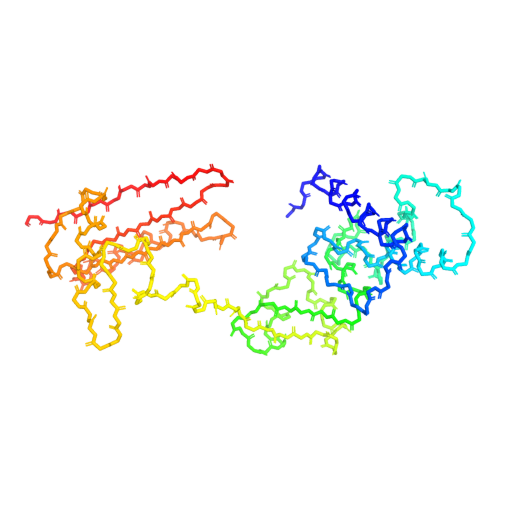M 759 C C . TYR A 1 94 ? 3.334 1.639 -15.990 1.00 87.94 94 TYR A C 1
ATOM 761 O O . TYR A 1 94 ? 2.921 0.848 -16.837 1.00 87.94 94 TYR A O 1
ATOM 769 N N . SER A 1 95 ? 2.572 2.024 -14.961 1.00 89.88 95 SER A N 1
ATOM 770 C CA . SER A 1 95 ? 1.209 1.506 -14.770 1.00 89.88 95 SER A CA 1
ATOM 771 C C . SER A 1 95 ? 0.204 2.157 -15.720 1.00 89.88 95 SER A C 1
ATOM 773 O O . SER A 1 95 ? 0.278 3.359 -15.985 1.00 89.88 95 SER A O 1
ATOM 775 N N . ASN A 1 96 ? -0.793 1.400 -16.183 1.00 90.44 96 ASN A N 1
ATOM 776 C CA . ASN A 1 96 ? -1.902 1.942 -16.980 1.00 90.44 96 ASN A CA 1
ATOM 777 C C . ASN A 1 96 ? -2.875 2.780 -16.136 1.00 90.44 96 ASN A C 1
ATOM 779 O O . ASN A 1 96 ? -3.440 3.756 -16.630 1.00 90.44 96 ASN A O 1
ATOM 783 N N . LYS A 1 97 ? -3.054 2.415 -14.861 1.00 93.44 97 LYS A N 1
ATOM 784 C CA . LYS A 1 97 ? -3.837 3.131 -13.846 1.00 93.44 97 LYS A CA 1
ATOM 785 C C . LYS A 1 97 ? -3.058 3.156 -12.536 1.00 93.44 97 LYS A C 1
ATOM 787 O O . LYS A 1 97 ? -2.304 2.233 -12.255 1.00 93.44 97 LYS A O 1
ATOM 792 N N . VAL A 1 98 ? -3.235 4.213 -11.753 1.00 91.75 98 VAL A N 1
ATOM 793 C CA . VAL A 1 98 ? -2.599 4.385 -10.441 1.00 91.75 98 VAL A CA 1
ATOM 794 C C . VAL A 1 98 ? -3.697 4.695 -9.444 1.00 91.75 98 VAL A C 1
ATOM 796 O O . VAL A 1 98 ? -4.435 5.649 -9.657 1.00 91.75 98 VAL A O 1
ATOM 799 N N . ILE A 1 99 ? -3.821 3.914 -8.376 1.00 90.50 99 ILE A N 1
ATOM 800 C CA . ILE A 1 99 ? -4.820 4.144 -7.328 1.00 90.50 99 ILE A CA 1
ATOM 801 C C . ILE A 1 99 ? -4.099 4.681 -6.097 1.00 90.50 99 ILE A C 1
ATOM 803 O O . ILE A 1 99 ? -3.149 4.067 -5.618 1.00 90.50 99 ILE A O 1
ATOM 807 N N . VAL A 1 100 ? -4.556 5.821 -5.584 1.00 88.12 100 VAL A N 1
ATOM 808 C CA . VAL A 1 100 ? -4.123 6.349 -4.289 1.00 88.12 100 VAL A CA 1
ATOM 809 C C . VAL A 1 100 ? -5.266 6.204 -3.298 1.00 88.12 100 VAL A C 1
ATOM 811 O O . VAL A 1 100 ? -6.366 6.714 -3.517 1.00 88.12 100 VAL A O 1
ATOM 814 N N . MET A 1 101 ? -4.981 5.504 -2.204 1.00 86.25 101 MET A N 1
ATOM 815 C CA . MET A 1 101 ? -5.893 5.361 -1.078 1.00 86.25 101 MET A CA 1
ATOM 816 C C . MET A 1 101 ? -5.866 6.651 -0.258 1.00 86.25 101 MET A C 1
ATOM 818 O O . MET A 1 101 ? -4.807 7.065 0.212 1.00 86.25 101 MET A O 1
ATOM 822 N N . SER A 1 102 ? -7.006 7.326 -0.121 1.00 82.69 102 SER A N 1
ATOM 823 C CA . SER A 1 102 ? -7.096 8.569 0.648 1.00 82.69 102 SER A CA 1
ATOM 824 C C . SER A 1 102 ? -8.522 8.848 1.114 1.00 82.69 102 SER A C 1
ATOM 826 O O . SER A 1 102 ? -9.491 8.555 0.416 1.00 82.69 102 SER A O 1
ATOM 828 N N . SER A 1 103 ? -8.652 9.490 2.278 1.00 78.31 103 SER A N 1
ATOM 829 C CA . SER A 1 103 ? -9.907 10.125 2.707 1.00 78.31 103 SER A CA 1
ATOM 830 C C . SER A 1 103 ? -10.192 11.422 1.940 1.00 78.31 103 SER A C 1
ATOM 832 O O . SER A 1 103 ? -11.308 11.934 1.955 1.00 78.31 103 SER A O 1
ATOM 834 N N . MET A 1 104 ? -9.186 11.973 1.258 1.00 78.31 104 MET A N 1
ATOM 835 C CA . MET A 1 104 ? -9.326 13.149 0.412 1.00 78.31 104 MET A CA 1
ATOM 836 C 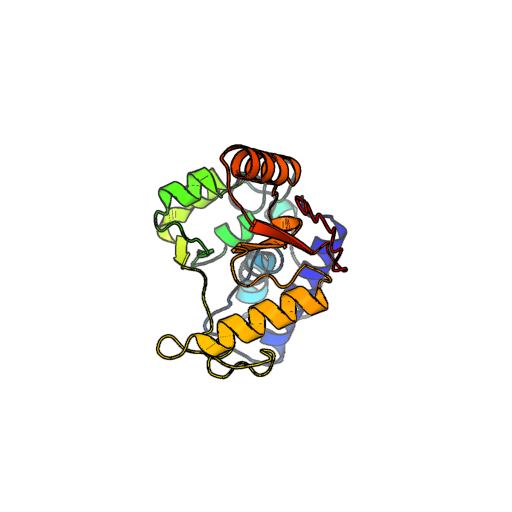C . MET A 1 104 ? -9.804 12.718 -0.971 1.00 78.31 104 MET A C 1
ATOM 838 O O . MET A 1 104 ? -9.205 11.843 -1.573 1.00 78.3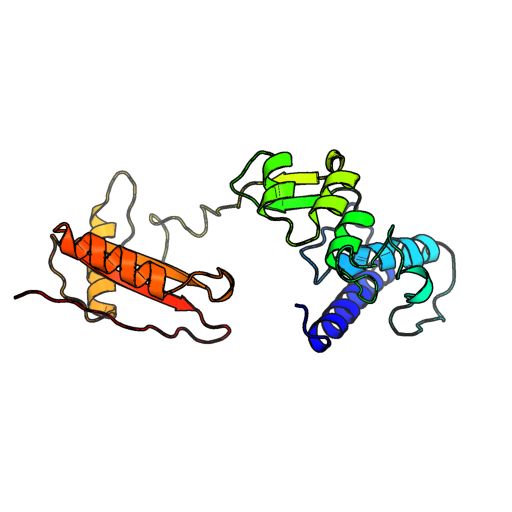1 104 MET A O 1
ATOM 842 N N . HIS A 1 105 ? -10.819 13.377 -1.531 1.00 77.19 105 HIS A N 1
ATOM 843 C CA . HIS A 1 105 ? -11.345 13.005 -2.856 1.00 77.19 105 HIS A CA 1
ATOM 844 C C . HIS A 1 105 ? -10.716 13.782 -4.025 1.00 77.19 105 HIS A C 1
ATOM 846 O O . HIS A 1 105 ? -10.832 13.389 -5.184 1.00 77.19 105 HIS A O 1
ATOM 852 N N . SER A 1 106 ? -10.039 14.902 -3.750 1.00 85.56 106 SER A N 1
ATOM 853 C CA . SER A 1 106 ? -9.474 15.754 -4.801 1.00 85.56 106 SER A CA 1
ATOM 854 C C . SER A 1 106 ? -8.073 15.302 -5.203 1.00 85.56 106 SER A C 1
ATOM 856 O O . SER A 1 106 ? -7.131 15.433 -4.417 1.00 85.56 106 SER A O 1
ATOM 858 N N . LYS A 1 107 ? -7.914 14.884 -6.470 1.00 85.56 107 LYS A N 1
ATOM 859 C CA . LYS A 1 107 ? -6.602 14.581 -7.073 1.00 85.56 107 LYS A CA 1
ATOM 860 C C . LYS A 1 107 ? -5.607 15.723 -6.861 1.00 85.56 107 LYS A C 1
ATOM 862 O O . LYS A 1 107 ? -4.469 15.478 -6.497 1.00 85.56 107 LYS A O 1
ATOM 867 N N . GLY A 1 108 ? -6.039 16.972 -7.063 1.00 85.31 108 GLY A N 1
ATOM 868 C CA . GLY A 1 108 ? -5.167 18.143 -6.931 1.00 85.31 108 GLY A CA 1
ATOM 869 C C . GLY A 1 108 ? -4.638 18.329 -5.510 1.00 85.31 108 GLY A C 1
ATOM 870 O O . GLY A 1 108 ? -3.468 18.647 -5.336 1.00 85.31 108 GLY A O 1
ATOM 871 N N . ARG A 1 109 ? -5.472 18.063 -4.495 1.00 82.38 109 ARG A N 1
ATOM 872 C CA . ARG A 1 109 ? -5.022 18.122 -3.100 1.00 82.38 109 ARG A CA 1
ATOM 873 C C . ARG A 1 109 ? -4.048 16.989 -2.784 1.00 82.38 109 ARG A C 1
ATOM 875 O O . ARG A 1 109 ? -2.996 17.270 -2.236 1.00 82.38 109 ARG A O 1
ATOM 882 N N . ILE A 1 110 ? -4.343 15.758 -3.206 1.00 81.62 110 ILE A N 1
ATOM 883 C CA . ILE A 1 110 ? -3.450 14.599 -3.016 1.00 81.62 110 ILE A CA 1
ATOM 884 C C . ILE A 1 110 ? -2.072 14.851 -3.637 1.00 81.62 110 ILE A C 1
ATOM 886 O O . ILE A 1 110 ? -1.056 14.636 -2.984 1.00 81.62 110 ILE A O 1
ATOM 890 N N . ILE A 1 111 ? -2.050 15.360 -4.872 1.00 83.62 111 ILE A N 1
ATOM 891 C CA . ILE A 1 111 ? -0.826 15.686 -5.616 1.00 83.62 111 ILE A CA 1
ATOM 892 C C . ILE A 1 111 ? -0.013 16.797 -4.949 1.00 83.62 111 ILE A C 1
ATOM 894 O O . ILE A 1 111 ? 1.153 16.938 -5.277 1.00 83.62 111 ILE A O 1
ATOM 898 N N . HIS A 1 112 ? -0.603 17.610 -4.074 1.00 81.00 112 HIS A N 1
ATOM 899 C CA . HIS A 1 112 ? 0.114 18.690 -3.400 1.00 81.00 112 HIS A CA 1
ATOM 900 C C . HIS A 1 112 ? 0.494 18.339 -1.957 1.00 81.00 112 HIS A C 1
ATOM 902 O O . HIS A 1 112 ? 1.515 18.807 -1.467 1.00 81.00 112 HIS A O 1
ATOM 908 N N . SER A 1 113 ? -0.322 17.541 -1.262 1.00 70.75 113 SER A N 1
ATOM 909 C CA . SER A 1 113 ? -0.175 17.303 0.177 1.00 70.75 113 SER A CA 1
ATOM 910 C C . SER A 1 113 ? 0.395 15.937 0.556 1.00 70.75 113 SER A C 1
ATOM 912 O O . SER A 1 113 ? 0.791 15.775 1.704 1.00 70.75 113 SER A O 1
ATOM 914 N N . MET A 1 114 ? 0.400 14.944 -0.342 1.00 63.03 114 MET A N 1
ATOM 915 C CA . MET A 1 114 ? 0.734 13.542 -0.000 1.00 63.03 114 MET A CA 1
ATOM 916 C C . MET A 1 114 ? 1.810 12.914 -0.890 1.00 63.03 114 MET A C 1
ATOM 918 O O . MET A 1 114 ? 2.016 11.704 -0.901 1.00 63.03 114 MET A O 1
ATOM 922 N N . SER A 1 115 ? 2.475 13.728 -1.688 1.00 66.38 115 SER A N 1
ATOM 923 C CA . SER A 1 115 ? 3.289 13.276 -2.813 1.00 66.38 115 SER A CA 1
ATOM 924 C C . SER A 1 115 ? 4.770 13.133 -2.479 1.00 66.38 115 SER A C 1
ATOM 926 O O . SER A 1 115 ? 5.446 12.364 -3.156 1.00 66.38 115 SER A O 1
ATOM 928 N N . HIS A 1 116 ? 5.271 13.787 -1.425 1.00 75.25 116 HIS A N 1
ATOM 929 C CA . HIS A 1 116 ? 6.618 13.586 -0.872 1.00 75.25 116 HIS A CA 1
ATOM 930 C C . HIS A 1 116 ? 7.743 13.539 -1.937 1.00 75.25 116 HIS A C 1
ATOM 932 O O . HIS A 1 116 ? 8.626 12.682 -1.878 1.00 75.25 116 HIS A O 1
ATOM 938 N N . GLY A 1 117 ? 7.717 14.434 -2.932 1.00 77.31 117 GLY A N 1
ATOM 939 C CA . GLY A 1 117 ? 8.672 14.482 -4.054 1.00 77.31 117 GLY A CA 1
ATOM 940 C C . GLY A 1 117 ? 8.150 13.879 -5.368 1.00 77.31 117 GLY A C 1
ATOM 941 O O . GLY A 1 117 ? 8.796 14.006 -6.413 1.00 77.31 117 GLY A O 1
ATOM 942 N N . LEU A 1 118 ? 6.978 13.235 -5.354 1.00 84.25 118 LEU A N 1
ATOM 943 C CA . LEU A 1 118 ? 6.286 12.717 -6.541 1.00 84.25 118 LEU A CA 1
ATOM 944 C C . LEU A 1 118 ? 5.309 13.718 -7.166 1.00 84.25 118 LEU A C 1
ATOM 946 O O . LEU A 1 118 ? 4.697 13.378 -8.181 1.00 84.25 118 LEU A O 1
ATOM 950 N N . GLU A 1 119 ? 5.170 14.933 -6.622 1.00 89.12 119 GLU A N 1
ATOM 951 C CA . GLU A 1 119 ? 4.236 15.971 -7.093 1.00 89.12 119 GLU A CA 1
ATOM 952 C C . GLU A 1 119 ? 4.351 16.133 -8.619 1.00 89.12 119 GLU A C 1
ATOM 954 O O . GLU A 1 119 ? 3.325 16.057 -9.306 1.00 89.12 119 GLU A O 1
ATOM 959 N N . PRO A 1 120 ? 5.565 16.265 -9.206 1.00 89.69 120 PRO A N 1
ATOM 960 C CA . PRO A 1 120 ? 5.695 16.483 -10.645 1.00 89.69 120 PRO A CA 1
ATOM 961 C C . PRO A 1 120 ? 5.306 15.243 -11.458 1.00 89.69 120 PRO A C 1
ATOM 963 O O . PRO A 1 120 ? 4.681 15.355 -12.511 1.00 89.69 120 PRO A O 1
ATOM 966 N N . THR A 1 121 ? 5.619 14.046 -10.950 1.00 89.44 121 THR A N 1
ATOM 967 C CA . THR A 1 121 ? 5.297 12.777 -11.624 1.00 89.44 121 THR A CA 1
ATOM 968 C C . THR A 1 121 ? 3.791 12.519 -11.605 1.00 89.44 121 THR A C 1
ATOM 970 O O . THR A 1 121 ? 3.203 12.196 -12.636 1.00 89.44 121 THR A O 1
ATOM 973 N N . LEU A 1 122 ? 3.138 12.692 -10.452 1.00 90.12 122 LEU A N 1
ATOM 974 C CA . LEU A 1 122 ? 1.691 12.513 -10.331 1.00 90.12 122 LEU A CA 1
ATOM 975 C C . LEU A 1 122 ? 0.921 13.584 -11.107 1.00 90.12 122 LEU A C 1
ATOM 977 O O . LEU A 1 122 ? -0.120 13.276 -11.682 1.00 90.12 122 LEU A O 1
ATOM 981 N N . SER A 1 123 ? 1.445 14.812 -11.180 1.00 91.94 123 SER A N 1
ATOM 982 C CA . SER A 1 123 ? 0.883 15.872 -12.026 1.00 91.94 123 SER A CA 1
ATOM 983 C C . SER A 1 123 ? 0.928 15.490 -13.505 1.00 91.94 123 SER A C 1
ATOM 985 O O . SER A 1 123 ? -0.090 15.576 -14.188 1.00 91.94 123 SER A O 1
ATOM 987 N N . MET A 1 124 ? 2.077 15.001 -13.986 1.00 92.69 124 MET A N 1
ATOM 988 C CA . MET A 1 124 ? 2.254 14.542 -15.370 1.00 92.69 124 MET A CA 1
ATOM 989 C C . MET A 1 124 ? 1.340 13.356 -15.719 1.00 92.69 124 MET A C 1
ATOM 991 O O . MET A 1 124 ? 0.879 13.230 -16.850 1.00 92.69 124 MET A O 1
ATOM 995 N N . HIS A 1 125 ? 1.040 12.499 -14.742 1.00 90.75 125 HIS A N 1
ATOM 996 C CA . HIS A 1 125 ? 0.231 11.291 -14.913 1.00 90.75 125 HIS A CA 1
ATOM 997 C C . HIS A 1 125 ? -1.179 11.384 -14.299 1.00 90.75 125 HIS A C 1
ATOM 999 O O . HIS A 1 125 ? -1.817 10.361 -14.032 1.00 90.75 125 HIS A O 1
ATOM 1005 N N . LYS A 1 126 ? -1.705 12.598 -14.105 1.00 93.31 126 LYS A N 1
ATOM 1006 C CA . LYS A 1 126 ? -2.981 12.851 -13.412 1.00 93.31 126 LYS A CA 1
ATOM 1007 C C . LYS A 1 126 ? -4.190 12.136 -14.033 1.00 93.31 126 LYS A C 1
ATOM 1009 O O . LYS A 1 126 ? -5.117 11.752 -13.312 1.00 93.31 126 LYS A O 1
ATOM 1014 N N . GLU A 1 127 ? -4.184 11.925 -15.347 1.00 94.69 127 GLU A N 1
ATOM 1015 C CA . GLU A 1 127 ? -5.301 11.288 -16.061 1.00 94.69 127 GLU A CA 1
ATOM 1016 C C . GLU A 1 127 ? -5.480 9.809 -15.709 1.00 94.69 127 GLU A C 1
ATOM 1018 O O . GLU A 1 127 ? -6.601 9.302 -15.650 1.00 94.69 127 GLU A O 1
ATOM 1023 N N . LYS A 1 128 ? -4.384 9.111 -15.397 1.00 93.88 128 LYS A N 1
ATOM 1024 C CA . LYS A 1 128 ? -4.435 7.710 -14.962 1.00 93.88 128 LYS A CA 1
ATOM 1025 C C . LYS A 1 128 ? -4.513 7.532 -13.447 1.00 93.88 128 LYS A C 1
ATOM 1027 O O . LYS A 1 128 ? -4.675 6.402 -12.990 1.00 93.88 128 LYS A O 1
ATOM 1032 N N . LEU A 1 129 ? -4.420 8.624 -12.688 1.00 91.44 129 LEU A N 1
ATOM 1033 C CA . LEU A 1 129 ? -4.577 8.627 -11.239 1.00 91.44 129 LEU A CA 1
ATOM 1034 C C . LEU A 1 129 ? -6.055 8.485 -10.857 1.00 91.44 129 LEU A C 1
ATOM 1036 O O . LEU A 1 129 ? -6.901 9.249 -11.322 1.00 91.44 129 LEU A O 1
ATOM 1040 N N . LEU A 1 130 ? -6.350 7.548 -9.972 1.00 90.19 130 LEU A N 1
ATOM 1041 C CA . LEU A 1 130 ? -7.639 7.287 -9.350 1.00 90.19 130 LEU A CA 1
ATOM 1042 C C . LEU A 1 130 ? -7.485 7.429 -7.836 1.00 90.19 130 LEU A C 1
ATOM 1044 O O . LEU A 1 130 ? -6.409 7.199 -7.287 1.00 90.19 130 LEU A O 1
ATOM 1048 N N . VAL A 1 131 ? -8.565 7.818 -7.171 1.00 87.75 131 VAL A N 1
ATOM 1049 C CA . VAL A 1 131 ? -8.593 8.016 -5.723 1.00 87.75 131 VAL A CA 1
ATOM 1050 C C . VAL A 1 131 ? -9.655 7.097 -5.152 1.00 87.75 131 VAL A C 1
ATOM 1052 O O . VAL A 1 131 ? -10.803 7.159 -5.590 1.00 87.75 131 VAL A O 1
ATOM 1055 N N . ALA A 1 132 ? -9.266 6.251 -4.206 1.00 85.75 132 ALA A N 1
ATOM 1056 C CA . ALA A 1 132 ? -10.161 5.308 -3.552 1.00 85.75 132 ALA A CA 1
ATOM 1057 C C . ALA A 1 132 ? -10.185 5.556 -2.034 1.00 85.75 132 ALA A C 1
ATOM 1059 O O . ALA A 1 132 ? -9.139 5.862 -1.454 1.00 85.75 132 ALA A O 1
ATOM 1060 N N . PRO A 1 133 ? -11.352 5.448 -1.375 1.00 82.88 133 PRO A N 1
ATOM 1061 C CA . PRO A 1 133 ? -11.427 5.505 0.079 1.00 82.88 133 PRO A CA 1
ATOM 1062 C C . PRO A 1 133 ? -10.836 4.235 0.698 1.00 82.88 133 PRO A C 1
ATOM 1064 O O . PRO A 1 133 ? -10.783 3.185 0.057 1.00 82.88 133 PRO A O 1
ATOM 1067 N N . TYR A 1 134 ? -10.432 4.314 1.965 1.00 81.81 134 TYR A N 1
ATOM 1068 C CA . TYR A 1 134 ? -10.072 3.126 2.735 1.00 81.81 134 TYR A CA 1
ATOM 1069 C C . TYR A 1 134 ? -11.272 2.184 2.846 1.00 81.81 134 TYR A C 1
ATOM 1071 O O . TYR A 1 134 ? -12.375 2.612 3.183 1.00 81.81 134 TYR A O 1
ATOM 1079 N N . GLY A 1 135 ? -11.050 0.909 2.531 1.00 76.81 135 GLY A N 1
ATOM 1080 C CA . GLY A 1 135 ? -12.050 -0.130 2.740 1.00 76.81 135 GLY A CA 1
ATOM 1081 C C . GLY A 1 135 ? -12.190 -0.442 4.228 1.00 76.81 135 GLY A C 1
ATOM 1082 O O . GLY A 1 135 ? -11.205 -0.423 4.964 1.00 76.81 135 GLY A O 1
ATOM 1083 N N . PHE A 1 136 ? -13.409 -0.748 4.656 1.00 79.50 136 PHE A N 1
ATOM 1084 C CA . PHE A 1 136 ? -13.698 -1.269 5.985 1.00 79.50 136 PHE A CA 1
ATOM 1085 C C . PHE A 1 136 ? -14.547 -2.528 5.815 1.00 79.50 136 PHE A C 1
ATOM 1087 O O . PHE A 1 136 ? -15.570 -2.505 5.129 1.00 79.50 136 PHE A O 1
ATOM 1094 N N . ASP A 1 137 ? -14.071 -3.640 6.370 1.00 81.00 137 ASP A N 1
ATOM 1095 C CA . ASP A 1 137 ? -14.769 -4.919 6.296 1.00 81.00 137 ASP A CA 1
ATOM 1096 C C . ASP A 1 137 ? -15.727 -5.060 7.477 1.00 81.00 137 ASP A C 1
ATOM 1098 O O . ASP A 1 137 ? -15.331 -5.446 8.579 1.00 81.00 137 ASP A O 1
ATOM 1102 N N . ASN A 1 138 ? -17.001 -4.770 7.217 1.00 78.38 138 ASN A N 1
ATOM 1103 C CA . ASN A 1 138 ? -18.059 -4.910 8.210 1.00 78.38 138 ASN A CA 1
ATOM 1104 C C . ASN A 1 138 ? -18.199 -6.349 8.710 1.00 78.38 138 ASN A C 1
ATOM 1106 O O . ASN A 1 138 ? -18.649 -6.525 9.825 1.00 78.38 138 ASN A O 1
ATOM 1110 N N . SER A 1 139 ? -17.840 -7.376 7.933 1.00 84.25 139 SER A N 1
ATOM 1111 C CA . SER A 1 139 ? -18.034 -8.765 8.374 1.00 84.25 139 SER A CA 1
ATOM 1112 C C . SER A 1 139 ? -17.048 -9.175 9.469 1.00 84.25 139 SER A C 1
ATOM 1114 O O . SER A 1 139 ? -17.393 -9.943 10.365 1.00 84.25 139 SER A O 1
ATOM 1116 N N . THR A 1 140 ? -15.834 -8.626 9.415 1.00 84.50 140 THR A N 1
ATOM 1117 C CA . THR A 1 140 ? -14.794 -8.859 10.418 1.00 84.50 140 THR A CA 1
ATOM 1118 C C . THR A 1 140 ? -14.963 -7.935 11.625 1.00 84.50 140 THR A C 1
ATOM 1120 O O . THR A 1 140 ? -14.757 -8.368 12.755 1.00 84.50 140 THR A O 1
ATOM 1123 N N . TRP A 1 141 ? -15.353 -6.674 11.407 1.00 86.81 141 TRP A N 1
ATOM 1124 C CA . TRP A 1 141 ? -15.401 -5.630 12.438 1.00 86.81 141 TRP A CA 1
ATOM 1125 C C . TRP A 1 141 ? -16.834 -5.248 12.846 1.00 86.81 141 TRP A C 1
ATOM 1127 O O . TRP A 1 141 ? -17.157 -4.065 12.980 1.00 86.81 141 TRP A O 1
ATOM 1137 N N . ASP A 1 142 ? -17.697 -6.247 13.041 1.00 91.62 142 ASP A N 1
ATOM 1138 C CA . ASP A 1 142 ? -19.070 -6.060 13.521 1.00 91.62 142 ASP A CA 1
ATOM 1139 C C . ASP A 1 142 ? -19.177 -6.361 15.028 1.00 91.62 142 ASP A C 1
ATOM 1141 O O . ASP A 1 142 ? -19.098 -7.528 15.427 1.00 91.62 142 ASP A O 1
ATOM 1145 N N . PRO A 1 143 ? -19.426 -5.354 15.889 1.00 94.56 143 PRO A N 1
ATOM 1146 C CA . PRO A 1 143 ? -19.538 -5.561 17.331 1.00 94.56 143 PRO A CA 1
ATOM 1147 C C . PRO A 1 143 ? -20.706 -6.472 17.738 1.00 94.56 143 PRO A C 1
ATOM 1149 O O . PRO A 1 143 ? -20.710 -6.987 18.862 1.00 94.56 143 PRO A O 1
ATOM 1152 N N . SER A 1 144 ? -21.682 -6.699 16.856 1.00 94.81 144 SER A N 1
ATOM 1153 C CA . SER A 1 144 ? -22.814 -7.589 17.112 1.00 94.81 144 SER A CA 1
ATOM 1154 C C . SER A 1 144 ? -22.436 -9.072 17.018 1.00 94.81 144 SER A C 1
ATOM 1156 O O . SER A 1 144 ? -23.090 -9.903 17.650 1.00 94.81 144 SER A O 1
ATOM 1158 N N . THR A 1 145 ? -21.357 -9.402 16.300 1.00 93.88 145 THR A N 1
ATOM 1159 C CA . THR A 1 145 ? -20.906 -10.786 16.058 1.00 93.88 145 THR A CA 1
ATOM 1160 C C . THR A 1 145 ? -19.442 -11.041 16.426 1.00 93.88 145 THR A C 1
ATOM 1162 O O . THR A 1 145 ? -18.994 -12.189 16.383 1.00 93.88 145 THR A O 1
ATOM 1165 N N . ASP A 1 146 ? -18.682 -9.998 16.766 1.00 93.62 146 ASP A N 1
ATOM 1166 C CA . ASP A 1 146 ? -17.264 -10.086 17.115 1.00 93.62 146 ASP A CA 1
ATOM 1167 C C . ASP A 1 146 ? -17.039 -10.981 18.347 1.00 93.62 146 ASP A C 1
ATOM 1169 O O . ASP A 1 146 ? -17.471 -10.676 19.460 1.00 93.62 146 ASP A O 1
ATOM 1173 N N . LYS A 1 147 ? -16.339 -12.100 18.139 1.00 93.12 147 LYS A N 1
ATOM 1174 C CA . LYS A 1 147 ? -16.063 -13.119 19.164 1.00 93.12 147 LYS A CA 1
ATOM 1175 C C . LYS A 1 147 ? -14.969 -12.707 20.150 1.00 93.12 147 LYS A C 1
ATOM 1177 O O . LYS A 1 147 ? -14.788 -13.387 21.158 1.00 93.12 147 LYS A O 1
ATOM 1182 N N . PHE A 1 148 ? -14.215 -11.651 19.851 1.00 92.00 148 PHE A N 1
ATOM 1183 C CA . PHE A 1 148 ? -13.171 -11.122 20.727 1.00 92.00 148 PHE A CA 1
ATOM 1184 C C . PHE A 1 148 ? -13.724 -10.117 21.741 1.00 92.00 148 PHE A C 1
ATOM 1186 O O . PHE A 1 148 ? -13.048 -9.801 22.722 1.00 92.00 148 PHE A O 1
ATOM 1193 N N . LEU A 1 149 ? -14.955 -9.633 21.543 1.00 94.00 149 LEU A N 1
ATOM 1194 C CA . LEU A 1 149 ? -15.635 -8.809 22.531 1.00 94.00 149 LEU A CA 1
ATOM 1195 C C . LEU A 1 149 ? -16.159 -9.677 23.685 1.00 94.00 149 LEU A C 1
ATOM 1197 O O . LEU A 1 149 ? -16.822 -10.682 23.438 1.00 94.00 149 LEU A O 1
ATOM 1201 N N . PRO A 1 150 ? -15.959 -9.262 24.950 1.00 94.75 150 PRO A N 1
ATOM 1202 C CA . PRO A 1 150 ? -16.558 -9.940 26.100 1.00 94.75 150 PRO A CA 1
ATOM 1203 C C . PRO A 1 150 ? -18.084 -10.048 26.006 1.00 94.75 150 PRO A C 1
ATOM 1205 O O . PRO A 1 150 ? -18.666 -11.037 26.442 1.00 94.75 150 PRO A O 1
ATOM 1208 N N . VAL A 1 151 ? -18.731 -9.011 25.461 1.00 96.69 151 VAL A N 1
ATOM 1209 C CA . VAL A 1 151 ? -20.175 -8.965 25.228 1.00 96.69 151 VAL A CA 1
ATOM 1210 C C . VAL A 1 151 ? -20.449 -8.193 23.940 1.00 96.69 151 VAL A C 1
ATOM 1212 O O . VAL A 1 151 ? -20.067 -7.028 23.811 1.00 96.69 151 VAL A O 1
ATOM 1215 N N . ASN A 1 152 ? -21.156 -8.819 23.003 1.00 97.12 152 ASN A N 1
ATOM 1216 C CA . ASN A 1 152 ? -21.573 -8.168 21.766 1.00 97.12 152 ASN A CA 1
ATOM 1217 C C . ASN A 1 152 ? -22.556 -7.016 22.012 1.00 97.12 152 ASN A C 1
ATOM 1219 O O . ASN A 1 152 ? -23.305 -6.996 22.995 1.00 97.12 152 ASN A O 1
ATOM 1223 N N . TYR A 1 153 ? -22.556 -6.041 21.108 1.00 96.56 153 TYR A N 1
ATOM 1224 C CA . TYR A 1 153 ? -23.462 -4.897 21.170 1.00 96.56 153 TYR A CA 1
ATOM 1225 C C . TYR A 1 153 ? -23.839 -4.402 19.776 1.00 96.56 153 TYR A C 1
ATOM 1227 O O . TYR A 1 153 ? -23.146 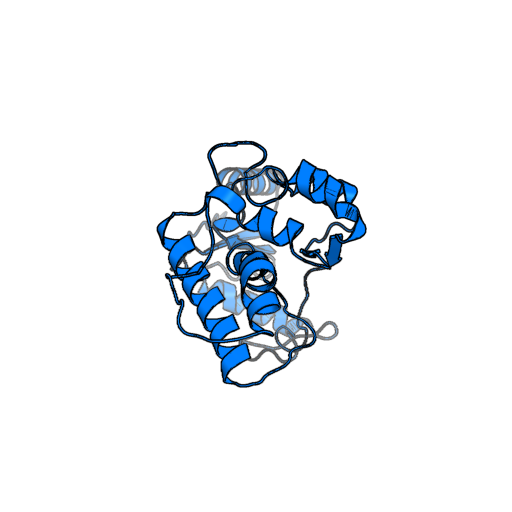-4.672 18.800 1.00 96.56 153 TYR A O 1
ATOM 1235 N N . SER A 1 154 ? -24.938 -3.656 19.696 1.00 95.44 154 SER A N 1
ATOM 1236 C CA . SER A 1 154 ? -25.432 -3.061 18.453 1.00 95.44 154 SER A CA 1
ATOM 1237 C C . SER A 1 154 ? -25.923 -1.635 18.688 1.00 95.44 154 SER A C 1
ATOM 1239 O O . SER A 1 154 ? -25.973 -1.158 19.826 1.00 95.44 154 SER A O 1
ATOM 1241 N N . THR A 1 155 ? -26.318 -0.957 17.612 1.00 94.12 155 THR A N 1
ATOM 1242 C CA . THR A 1 155 ? -26.949 0.368 17.660 1.00 94.12 155 THR A CA 1
ATOM 1243 C C . THR A 1 155 ? -28.229 0.391 18.497 1.00 94.12 155 THR A C 1
ATOM 1245 O O . THR A 1 155 ? -28.525 1.402 19.129 1.00 94.12 155 THR A O 1
ATOM 1248 N N . GLU A 1 156 ? -28.951 -0.727 18.568 1.00 95.81 156 GLU A N 1
ATOM 1249 C CA . GLU A 1 156 ? -30.182 -0.887 19.348 1.00 95.81 156 GLU A CA 1
ATOM 1250 C C . GLU A 1 156 ? -29.897 -1.263 20.809 1.00 95.81 156 GLU A C 1
ATOM 1252 O O . GLU A 1 156 ? -30.697 -0.959 21.696 1.00 95.81 156 GLU A O 1
ATOM 1257 N N . ASN A 1 157 ? -28.759 -1.915 21.087 1.00 92.94 157 ASN A N 1
ATOM 1258 C CA . ASN A 1 157 ? -28.385 -2.344 22.433 1.00 92.94 157 ASN A CA 1
ATOM 1259 C C . ASN A 1 157 ? -26.912 -2.064 22.754 1.00 92.94 157 ASN A C 1
ATOM 1261 O O . ASN A 1 157 ? -26.024 -2.888 22.537 1.00 92.94 157 ASN A O 1
ATOM 1265 N N . MET A 1 158 ? -26.683 -0.922 23.401 1.00 94.12 158 MET A N 1
ATOM 1266 C CA . MET A 1 158 ? -25.354 -0.439 23.783 1.00 94.12 158 MET A CA 1
ATOM 1267 C C . MET A 1 158 ? -24.843 -0.984 25.128 1.00 94.12 158 MET A C 1
ATOM 1269 O O . MET A 1 158 ? -23.743 -0.624 25.551 1.00 94.12 158 MET A O 1
ATOM 1273 N N . ARG A 1 159 ? -25.597 -1.853 25.822 1.00 93.00 159 ARG A N 1
ATOM 1274 C CA . ARG A 1 159 ? -25.181 -2.389 27.137 1.00 93.00 159 ARG A CA 1
ATOM 1275 C C . ARG A 1 159 ? -23.879 -3.188 27.047 1.00 93.00 159 ARG A C 1
ATOM 1277 O O . ARG A 1 159 ? -23.028 -3.048 27.923 1.00 93.00 159 ARG A O 1
ATOM 1284 N N . GLY A 1 160 ? -23.690 -3.955 25.970 1.00 93.69 160 GLY A N 1
ATOM 1285 C CA . GLY A 1 160 ? -22.448 -4.702 25.743 1.00 93.69 160 GLY A CA 1
ATOM 1286 C C . GLY A 1 160 ? -21.227 -3.787 25.610 1.00 93.69 160 GLY A C 1
ATOM 1287 O O . GLY A 1 160 ? -20.178 -4.094 26.163 1.00 93.69 160 GLY A O 1
ATOM 1288 N N . LYS A 1 161 ? -21.375 -2.584 25.031 1.00 92.94 161 LYS A N 1
ATOM 1289 C CA . LYS A 1 161 ? -20.282 -1.599 24.958 1.00 92.94 161 LYS A CA 1
ATOM 1290 C C . LYS A 1 161 ? -19.786 -1.177 26.343 1.00 92.94 161 LYS A C 1
ATOM 1292 O O . LYS A 1 161 ? -18.585 -1.001 26.535 1.00 92.94 161 LYS A O 1
ATOM 1297 N N . TYR A 1 162 ? -20.691 -1.029 27.312 1.00 91.00 162 TYR A N 1
ATOM 1298 C CA . TYR A 1 162 ? -20.314 -0.719 28.692 1.00 91.00 162 TYR A CA 1
ATOM 1299 C C . TYR A 1 162 ? -19.553 -1.882 29.342 1.00 91.00 162 TYR A C 1
ATOM 1301 O O . TYR A 1 162 ? -18.515 -1.657 29.958 1.00 91.00 162 TYR A O 1
ATOM 1309 N N . ALA A 1 163 ? -20.011 -3.122 29.142 1.00 92.00 163 ALA A N 1
ATOM 1310 C CA . ALA A 1 163 ? -19.300 -4.307 29.620 1.00 92.00 163 ALA A CA 1
ATOM 1311 C C . ALA A 1 163 ? -17.890 -4.415 29.009 1.00 92.00 163 ALA A C 1
ATOM 1313 O O . ALA A 1 163 ? -16.924 -4.638 29.735 1.00 92.00 163 ALA A O 1
ATOM 1314 N N . CYS A 1 164 ? -17.749 -4.156 27.704 1.00 93.25 164 CYS A N 1
ATOM 1315 C CA . CYS A 1 164 ? -16.452 -4.116 27.027 1.00 93.25 164 CYS A CA 1
ATOM 1316 C C . CYS A 1 164 ? -15.536 -3.016 27.580 1.00 93.25 164 CYS A C 1
ATOM 1318 O O . CYS A 1 164 ? -14.348 -3.258 27.778 1.00 93.25 164 CYS A O 1
ATOM 1320 N N . LYS A 1 165 ? -16.073 -1.825 27.881 1.00 88.94 165 LYS A N 1
ATOM 1321 C CA . LYS A 1 165 ? -15.311 -0.742 28.523 1.00 88.94 165 LYS A CA 1
ATOM 1322 C C . LYS A 1 165 ? -14.770 -1.179 29.887 1.00 88.94 165 LYS A C 1
ATOM 1324 O O . LYS A 1 165 ? -13.584 -1.000 30.143 1.00 88.94 165 LYS A O 1
ATOM 1329 N N . VAL A 1 166 ? -15.618 -1.758 30.740 1.00 89.19 166 VAL A N 1
ATOM 1330 C CA . VAL A 1 166 ? -15.215 -2.225 32.077 1.00 89.19 166 VAL A CA 1
ATOM 1331 C C . VAL A 1 166 ? -14.155 -3.321 31.975 1.00 89.19 166 VAL A C 1
ATOM 1333 O O . VAL A 1 166 ? -13.145 -3.244 32.668 1.00 89.19 166 VAL A O 1
ATOM 1336 N N . ALA A 1 167 ? -14.341 -4.293 31.079 1.00 90.56 167 ALA A N 1
ATOM 1337 C CA . ALA A 1 167 ? -13.370 -5.359 30.850 1.00 90.56 167 ALA A CA 1
ATOM 1338 C C . ALA A 1 167 ? -12.011 -4.811 30.380 1.00 90.56 167 ALA A C 1
ATOM 1340 O O . ALA A 1 167 ? -10.974 -5.209 30.908 1.00 90.56 167 ALA A O 1
ATOM 1341 N N . LEU A 1 168 ? -12.010 -3.845 29.454 1.00 88.62 168 LEU A N 1
ATOM 1342 C CA . LEU A 1 168 ? -10.788 -3.178 29.001 1.00 88.62 168 LEU A CA 1
ATOM 1343 C C . LEU A 1 168 ? -10.104 -2.413 30.142 1.00 88.62 168 LEU A C 1
ATOM 1345 O O . LEU A 1 168 ? -8.892 -2.518 30.300 1.00 88.62 168 LEU A O 1
ATOM 1349 N N . GLN A 1 169 ? -10.864 -1.676 30.960 1.00 86.00 169 GLN A N 1
ATOM 1350 C CA . GLN A 1 169 ? -10.326 -0.964 32.124 1.00 86.00 169 GLN A CA 1
ATOM 1351 C C . GLN A 1 169 ? -9.701 -1.932 33.137 1.00 86.00 169 GLN A C 1
ATOM 1353 O O . GLN A 1 169 ? -8.594 -1.682 33.600 1.00 86.00 169 GLN A O 1
ATOM 1358 N N . GLN A 1 170 ? -10.351 -3.064 33.420 1.00 87.94 170 GLN A N 1
ATOM 1359 C CA . GLN A 1 170 ? -9.813 -4.101 34.306 1.00 87.94 170 GLN A CA 1
ATOM 1360 C C . GLN A 1 170 ? -8.525 -4.715 33.754 1.00 87.94 170 GLN A C 1
ATOM 1362 O O . GLN A 1 170 ? -7.541 -4.829 34.481 1.00 87.94 170 GLN A O 1
ATOM 1367 N N . GLN A 1 171 ? -8.505 -5.065 32.465 1.00 85.88 171 GLN A N 1
ATOM 1368 C CA . GLN A 1 171 ? -7.324 -5.631 31.812 1.00 85.88 171 GLN A CA 1
ATOM 1369 C C . GLN A 1 171 ? -6.151 -4.639 31.775 1.00 85.88 171 GLN A C 1
ATOM 1371 O O . GLN A 1 171 ? -4.996 -5.043 31.868 1.00 85.88 171 GLN A O 1
ATOM 1376 N N . ALA A 1 172 ? -6.451 -3.345 31.663 1.00 80.31 172 ALA A N 1
ATOM 1377 C CA . ALA A 1 172 ? -5.476 -2.261 31.670 1.00 80.31 172 ALA A CA 1
ATOM 1378 C C . ALA A 1 172 ? -5.073 -1.785 33.081 1.00 80.31 172 ALA A C 1
ATOM 1380 O O . ALA A 1 172 ? -4.206 -0.923 33.195 1.00 80.31 172 ALA A O 1
ATOM 1381 N N . GLY A 1 173 ? -5.701 -2.293 34.150 1.00 80.38 173 GLY A N 1
ATOM 1382 C CA . GLY A 1 173 ? -5.454 -1.835 35.523 1.00 80.38 173 GLY A CA 1
ATOM 1383 C C . GLY A 1 173 ? -5.947 -0.410 35.823 1.00 80.38 173 GLY A C 1
ATOM 1384 O O . GLY A 1 173 ? -5.409 0.247 36.707 1.00 80.38 173 GLY A O 1
ATOM 1385 N N . ILE A 1 174 ? -6.949 0.079 35.087 1.00 77.12 174 ILE A N 1
ATOM 1386 C CA . ILE A 1 174 ? -7.519 1.430 35.212 1.00 77.12 174 ILE A CA 1
ATOM 1387 C C . ILE A 1 174 ? -8.765 1.389 36.105 1.00 77.12 174 ILE A C 1
ATOM 1389 O O . ILE A 1 174 ? -9.543 0.432 36.061 1.00 77.12 174 ILE A O 1
ATOM 1393 N N . SER A 1 175 ? -9.007 2.457 36.873 1.00 78.25 175 SER A N 1
ATOM 1394 C CA . SER A 1 175 ? -10.227 2.580 37.676 1.00 78.25 175 SER A CA 1
ATOM 1395 C C . SER A 1 175 ? -11.498 2.474 36.821 1.00 78.25 175 SER A C 1
ATOM 1397 O O . SER A 1 175 ? -11.659 3.145 35.798 1.00 78.25 175 SER A O 1
ATOM 1399 N N . THR A 1 176 ? -12.440 1.641 37.258 1.00 75.75 176 THR A N 1
ATOM 1400 C CA . THR A 1 176 ? -13.649 1.264 36.508 1.00 75.75 176 THR A CA 1
ATOM 1401 C C . THR A 1 176 ? -14.839 2.193 36.765 1.00 75.75 176 THR A C 1
ATOM 1403 O O . THR A 1 176 ? -15.992 1.758 36.737 1.00 75.75 176 THR A O 1
ATOM 1406 N N . HIS A 1 177 ? -14.606 3.477 37.049 1.00 76.25 177 HIS A N 1
ATOM 1407 C CA . HIS A 1 177 ? -15.704 4.414 37.293 1.00 76.25 177 HIS A CA 1
ATOM 1408 C C . HIS A 1 177 ? -16.600 4.561 36.051 1.00 76.25 177 HIS A C 1
ATOM 1410 O O . HIS A 1 177 ? -16.142 4.832 34.937 1.00 76.25 177 HIS A O 1
ATOM 1416 N N . ALA A 1 178 ? -17.912 4.394 36.247 1.00 65.25 178 ALA A N 1
ATOM 1417 C CA . ALA A 1 178 ? -18.894 4.372 35.164 1.00 65.25 178 ALA A CA 1
ATOM 1418 C C . ALA A 1 178 ? -18.929 5.684 34.357 1.00 65.25 178 ALA A C 1
ATOM 1420 O O . ALA A 1 178 ? -19.077 5.641 33.133 1.00 65.25 178 ALA A O 1
ATOM 1421 N N . SER A 1 179 ? -18.745 6.821 35.036 1.00 70.06 179 SER A N 1
ATOM 1422 C CA . SER A 1 179 ? -18.786 8.179 34.481 1.00 70.06 179 SER A CA 1
ATOM 1423 C C . SER A 1 179 ? -17.509 8.608 33.756 1.00 70.06 179 SER A C 1
ATOM 1425 O O . SER A 1 179 ? -17.558 9.567 32.991 1.00 70.06 179 SER A O 1
ATOM 1427 N N . SER A 1 180 ? -16.382 7.914 33.942 1.00 72.81 180 SER A N 1
ATOM 1428 C CA . SER A 1 180 ? -15.110 8.321 33.336 1.00 72.81 180 SER A CA 1
ATOM 1429 C C . SER A 1 180 ? -15.133 8.129 31.824 1.00 72.81 180 SER A C 1
ATOM 1431 O O . SER A 1 180 ? -15.406 7.030 31.339 1.00 72.81 180 SER A O 1
ATOM 1433 N N . ILE A 1 181 ? -14.823 9.167 31.054 1.00 77.75 181 ILE A N 1
ATOM 1434 C CA . ILE A 1 181 ? -14.646 9.034 29.605 1.00 77.75 181 ILE A CA 1
ATOM 1435 C C . ILE A 1 181 ? -13.341 8.271 29.356 1.00 77.75 181 ILE A C 1
ATOM 1437 O O . ILE A 1 181 ? -12.313 8.621 29.926 1.00 77.75 181 ILE A O 1
ATOM 1441 N N . LEU A 1 182 ? -13.384 7.229 28.522 1.00 78.62 182 LEU A N 1
ATOM 1442 C CA . LEU A 1 182 ? -12.189 6.507 28.083 1.00 78.62 182 LEU A CA 1
ATOM 1443 C C . LEU A 1 182 ? -11.873 6.915 26.645 1.00 78.62 182 LEU A C 1
ATOM 1445 O O . LEU A 1 182 ? -12.693 6.700 25.750 1.00 78.62 182 LEU A O 1
ATOM 1449 N N . VAL A 1 183 ? -10.691 7.486 26.430 1.00 81.06 183 VAL A N 1
ATOM 1450 C CA . VAL A 1 183 ? -10.197 7.848 25.097 1.00 81.06 183 VAL A CA 1
ATOM 1451 C C . VAL A 1 183 ? -9.084 6.882 24.723 1.00 81.06 183 VAL A C 1
ATOM 1453 O O . VAL A 1 183 ? -8.052 6.871 25.380 1.00 81.06 183 VAL A O 1
ATOM 1456 N N . GLY A 1 184 ? -9.293 6.075 23.683 1.00 77.56 184 GLY A N 1
ATOM 1457 C CA . GLY A 1 184 ? -8.277 5.171 23.145 1.00 77.56 184 GLY A CA 1
ATOM 1458 C C . GLY A 1 184 ? -7.656 5.729 21.869 1.00 77.56 184 GLY A C 1
ATOM 1459 O O . GLY A 1 184 ? -8.373 6.145 20.960 1.00 77.56 184 GLY A O 1
ATOM 1460 N N . CYS A 1 185 ? -6.332 5.719 21.789 1.00 75.88 185 CYS A N 1
ATOM 1461 C CA . CYS A 1 185 ? -5.579 6.126 20.613 1.00 75.88 185 CYS A CA 1
ATOM 1462 C C . CYS A 1 185 ? -4.605 5.011 20.231 1.00 75.88 185 CYS A C 1
ATOM 1464 O O . CYS A 1 185 ? -3.773 4.616 21.042 1.00 75.88 185 CYS A O 1
ATOM 1466 N N . ILE A 1 186 ? -4.720 4.497 19.007 1.00 75.88 186 ILE A N 1
ATOM 1467 C CA . ILE A 1 186 ? -3.797 3.497 18.465 1.00 75.88 186 ILE A CA 1
ATOM 1468 C C . ILE A 1 186 ? -2.842 4.228 17.525 1.00 75.88 186 ILE A C 1
ATOM 1470 O O . ILE A 1 186 ? -3.273 4.814 16.532 1.00 75.88 186 ILE A O 1
ATOM 1474 N N . ILE A 1 187 ? -1.558 4.221 17.860 1.00 68.88 187 ILE A N 1
ATOM 1475 C CA . ILE A 1 187 ? -0.501 4.928 17.144 1.00 68.88 187 ILE A CA 1
ATOM 1476 C C . ILE A 1 187 ? 0.438 3.886 16.546 1.00 68.88 187 ILE A C 1
ATOM 1478 O O . ILE A 1 187 ? 0.958 3.022 17.245 1.00 68.88 187 ILE A O 1
ATOM 1482 N N . SER A 1 188 ? 0.688 3.988 15.247 1.00 63.25 188 SER A N 1
ATOM 1483 C CA . SER A 1 188 ? 1.786 3.266 14.604 1.00 63.25 188 SER A CA 1
ATOM 1484 C C . SER A 1 188 ? 2.981 4.204 14.454 1.00 63.25 188 SER A C 1
ATOM 1486 O O . SER A 1 188 ? 2.784 5.377 14.128 1.00 63.25 188 SER A O 1
ATOM 1488 N N . GLU A 1 189 ? 4.210 3.719 14.647 1.00 58.12 189 GLU A N 1
ATOM 1489 C CA . GLU A 1 189 ? 5.433 4.500 14.380 1.00 58.12 189 GLU A CA 1
ATOM 1490 C C . GLU A 1 189 ? 5.445 5.101 12.962 1.00 58.12 189 GLU A C 1
ATOM 1492 O O . GLU A 1 189 ? 5.934 6.211 12.752 1.00 58.12 189 GLU A O 1
ATOM 1497 N N . GLU A 1 190 ? 4.825 4.424 11.992 1.00 52.41 190 GLU A N 1
ATOM 1498 C CA . GLU A 1 190 ? 4.754 4.884 10.600 1.00 52.41 190 GLU A CA 1
ATOM 1499 C C . GLU A 1 190 ? 3.834 6.097 10.396 1.00 52.41 190 GLU A C 1
ATOM 1501 O O . GLU A 1 190 ? 3.910 6.767 9.367 1.00 52.41 190 GLU A O 1
ATOM 1506 N N . SER A 1 191 ? 2.982 6.419 11.374 1.00 56.41 191 SER A N 1
ATOM 1507 C CA . SER A 1 191 ? 2.060 7.559 11.287 1.00 56.41 191 SER A CA 1
ATOM 1508 C C . SER A 1 191 ? 2.756 8.922 11.402 1.00 56.41 191 SER A C 1
ATOM 1510 O O . SER A 1 191 ? 2.119 9.951 11.174 1.00 56.41 191 SER A O 1
ATOM 1512 N N . GLY A 1 192 ? 4.050 8.952 11.758 1.00 55.03 192 GLY A N 1
ATOM 1513 C CA . GLY A 1 192 ? 4.808 10.193 11.961 1.00 55.03 192 GLY A CA 1
ATOM 1514 C C . GLY A 1 192 ? 4.239 11.070 13.082 1.00 55.03 192 GLY A C 1
ATOM 1515 O O . GLY A 1 192 ? 4.496 12.275 13.123 1.00 55.03 192 GLY A O 1
ATOM 1516 N N . PHE A 1 193 ? 3.417 10.482 13.956 1.00 63.00 193 PHE A N 1
ATOM 1517 C CA . PHE A 1 193 ? 2.712 11.193 15.006 1.00 63.00 193 PHE A CA 1
ATOM 1518 C C . PHE A 1 193 ? 3.670 11.528 16.150 1.00 63.00 193 PHE A C 1
ATOM 1520 O O . PHE A 1 193 ? 4.309 10.653 16.728 1.00 63.00 193 PHE A O 1
ATOM 1527 N N . ASP A 1 194 ? 3.765 12.814 16.475 1.00 68.69 194 ASP A N 1
ATOM 1528 C CA . ASP A 1 194 ? 4.606 13.301 17.562 1.00 68.69 194 ASP A CA 1
ATOM 1529 C C . ASP A 1 194 ? 3.891 13.082 18.900 1.00 68.69 194 ASP A C 1
ATOM 1531 O O . ASP A 1 194 ? 2.916 13.770 19.232 1.00 68.69 194 ASP A O 1
ATOM 1535 N N . LEU A 1 195 ? 4.385 12.113 19.670 1.00 69.06 195 LEU A N 1
ATOM 1536 C CA . LEU A 1 195 ? 3.872 11.784 20.995 1.00 69.06 195 LEU A CA 1
ATOM 1537 C C . LEU A 1 195 ? 3.851 13.010 21.929 1.00 69.06 195 LEU A C 1
ATOM 1539 O O . LEU A 1 195 ? 2.952 13.127 22.763 1.00 69.06 195 LEU A O 1
ATOM 1543 N N . GLU A 1 196 ? 4.770 13.966 21.771 1.00 71.31 196 GLU A N 1
ATOM 1544 C CA . GLU A 1 196 ? 4.795 15.175 22.600 1.00 71.31 196 GLU A CA 1
ATOM 1545 C C . GLU A 1 196 ? 3.655 16.138 22.270 1.00 71.31 196 GLU A C 1
ATOM 1547 O O . GLU A 1 196 ? 3.064 16.732 23.179 1.00 71.31 196 GLU A O 1
ATOM 1552 N N . LYS A 1 197 ? 3.255 16.235 20.996 1.00 76.50 197 LYS A N 1
ATOM 1553 C CA . LYS A 1 197 ? 2.049 16.990 20.618 1.00 76.50 197 LYS A CA 1
ATOM 1554 C C . LYS A 1 197 ? 0.798 16.351 21.200 1.00 76.50 197 LYS A C 1
ATOM 1556 O O . LYS A 1 197 ? -0.078 17.068 21.679 1.00 76.50 197 LYS A O 1
ATOM 1561 N N . LEU A 1 198 ? 0.730 15.021 21.216 1.00 75.25 198 LEU A N 1
ATOM 1562 C CA . LEU A 1 198 ? -0.391 14.304 21.821 1.00 75.25 198 LEU A CA 1
ATOM 1563 C C . LEU A 1 198 ? -0.498 14.591 23.314 1.00 75.25 198 LEU A C 1
ATOM 1565 O O . LEU A 1 198 ? -1.556 14.991 23.796 1.00 75.25 198 LEU A O 1
ATOM 1569 N N . LYS A 1 199 ? 0.623 14.463 24.031 1.00 73.94 199 LYS A N 1
ATOM 1570 C CA . LYS A 1 199 ? 0.700 14.787 25.457 1.00 73.94 199 LYS A CA 1
ATOM 1571 C C . LYS A 1 199 ? 0.305 16.241 25.718 1.00 73.94 199 LYS A C 1
ATOM 1573 O O . LYS A 1 199 ? -0.358 16.507 26.715 1.00 73.94 199 LYS A O 1
ATOM 1578 N N . ALA A 1 200 ? 0.675 17.178 24.843 1.00 80.88 200 ALA A N 1
ATOM 1579 C CA . ALA A 1 200 ? 0.278 18.580 24.968 1.00 80.88 200 ALA A CA 1
ATOM 1580 C C . ALA A 1 200 ? -1.241 18.777 24.812 1.00 80.88 200 ALA A C 1
ATOM 1582 O O . ALA A 1 200 ? -1.844 19.483 25.619 1.00 80.88 200 ALA A O 1
ATOM 1583 N N . VAL A 1 201 ? -1.867 18.117 23.832 1.00 81.00 201 VAL A N 1
ATOM 1584 C CA . VAL A 1 201 ? -3.329 18.155 23.639 1.00 81.00 201 VAL A CA 1
ATOM 1585 C C . VAL A 1 201 ? -4.053 17.559 24.844 1.00 81.00 201 VAL A C 1
ATOM 1587 O O . VAL A 1 201 ? -4.983 18.172 25.361 1.00 81.00 201 VAL A O 1
ATOM 1590 N N . VAL A 1 202 ? -3.590 16.409 25.339 1.00 78.31 202 VAL A N 1
ATOM 1591 C CA . VAL A 1 202 ? -4.155 15.756 26.529 1.00 78.31 202 VAL A CA 1
ATOM 1592 C C . VAL A 1 202 ? -4.031 16.661 27.753 1.00 78.31 202 VAL A C 1
ATOM 1594 O O . VAL A 1 202 ? -5.015 16.885 28.453 1.00 78.31 202 VAL A O 1
ATOM 1597 N N . ARG A 1 203 ? -2.850 17.250 27.986 1.00 77.19 203 ARG A N 1
ATOM 1598 C CA . ARG A 1 203 ? -2.631 18.200 29.089 1.00 77.19 203 ARG A CA 1
ATOM 1599 C C . ARG A 1 203 ? -3.561 19.410 28.998 1.00 77.19 203 ARG A C 1
ATOM 1601 O O . ARG A 1 203 ? -4.080 19.835 30.024 1.00 77.19 203 ARG A O 1
ATOM 1608 N N . ASN A 1 204 ? -3.787 19.956 27.804 1.00 81.88 204 ASN A N 1
ATOM 1609 C CA . ASN A 1 204 ? -4.716 21.073 27.622 1.00 81.88 204 ASN A CA 1
ATOM 1610 C C . ASN A 1 204 ? -6.166 20.662 27.899 1.00 81.88 204 ASN A C 1
ATOM 1612 O O . ASN A 1 204 ? -6.844 21.361 28.644 1.00 81.88 204 ASN A O 1
ATOM 1616 N N . ALA A 1 205 ? -6.609 19.506 27.397 1.00 75.44 205 ALA A N 1
ATOM 1617 C CA . ALA A 1 205 ? -7.953 18.995 27.667 1.00 75.44 205 ALA A CA 1
ATOM 1618 C C . ALA A 1 205 ? -8.200 18.795 29.173 1.00 75.44 205 ALA A C 1
ATOM 1620 O O . ALA A 1 205 ? -9.248 19.180 29.688 1.00 75.44 205 ALA A O 1
ATOM 1621 N N . ILE A 1 206 ? -7.209 18.266 29.900 1.00 71.62 206 ILE A N 1
ATOM 1622 C CA . ILE A 1 206 ? -7.271 18.122 31.363 1.00 71.62 206 ILE A CA 1
ATOM 1623 C C . ILE A 1 206 ? -7.372 19.498 32.042 1.00 71.62 206 ILE A C 1
ATOM 1625 O O . ILE A 1 206 ? -8.195 19.682 32.938 1.00 71.62 206 ILE A O 1
ATOM 1629 N N . ARG A 1 207 ? -6.582 20.491 31.605 1.00 74.19 207 ARG A N 1
ATOM 1630 C CA . ARG A 1 207 ? -6.623 21.863 32.157 1.00 74.19 207 ARG A CA 1
ATOM 1631 C C . ARG A 1 207 ? -7.957 22.570 31.923 1.00 74.19 207 ARG A C 1
ATOM 1633 O O . ARG A 1 207 ? -8.335 23.401 32.740 1.00 74.19 207 ARG A O 1
ATOM 1640 N N . GLU A 1 208 ? -8.659 22.242 30.844 1.00 78.38 208 GLU A N 1
ATOM 1641 C CA . GLU A 1 208 ? -9.993 22.771 30.526 1.00 78.38 208 GLU A CA 1
ATOM 1642 C C . GLU A 1 208 ? -11.130 22.025 31.251 1.00 78.38 208 GLU A C 1
ATOM 1644 O O . GLU A 1 208 ? -12.304 22.329 31.046 1.00 78.38 208 GLU A O 1
ATOM 1649 N N . GLY A 1 209 ? -10.797 21.084 32.144 1.00 65.75 209 GLY A N 1
ATOM 1650 C CA . GLY A 1 209 ? -11.759 20.401 33.008 1.00 65.75 209 GLY A CA 1
ATOM 1651 C C . GLY A 1 209 ? -12.304 19.089 32.444 1.00 65.75 209 GLY A C 1
ATOM 1652 O O . GLY A 1 209 ? -13.295 18.575 32.967 1.00 65.75 209 GLY A O 1
ATOM 1653 N N . ALA A 1 210 ? -11.685 18.518 31.403 1.00 63.34 210 ALA A N 1
ATOM 1654 C CA . ALA A 1 210 ? -12.063 17.193 30.923 1.00 63.34 210 ALA A CA 1
ATOM 1655 C C . ALA A 1 210 ? -11.750 16.125 31.987 1.00 63.34 210 ALA A C 1
ATOM 1657 O O . ALA A 1 210 ? -10.594 15.898 32.339 1.00 63.34 210 ALA A O 1
ATOM 1658 N N . GLN A 1 211 ? -12.788 15.441 32.471 1.00 63.06 211 GLN A N 1
ATOM 1659 C CA . GLN A 1 211 ? -12.658 14.291 33.365 1.00 63.06 211 GLN A CA 1
ATOM 1660 C C . GLN A 1 211 ? -12.671 12.998 32.539 1.00 63.06 211 GLN A C 1
ATOM 1662 O O . GLN A 1 211 ? -13.699 12.608 31.979 1.00 63.06 211 GLN A O 1
ATOM 1667 N N . GLY A 1 212 ? -11.525 12.325 32.439 1.00 64.06 212 GLY A N 1
ATOM 1668 C CA . GLY A 1 212 ? -11.411 11.088 31.672 1.00 64.06 212 GLY A CA 1
ATOM 1669 C C . GLY A 1 212 ? -10.045 10.421 31.787 1.00 64.06 212 GLY A C 1
ATOM 1670 O O . GLY A 1 212 ? -9.051 11.057 32.128 1.00 64.06 212 GLY A O 1
ATOM 1671 N N . SER A 1 213 ? -10.013 9.128 31.483 1.00 64.88 213 SER A N 1
ATOM 1672 C CA . SER A 1 213 ? -8.792 8.334 31.367 1.00 64.88 213 SER A CA 1
ATOM 1673 C C . SER A 1 213 ? -8.371 8.293 29.895 1.00 64.88 213 SER A C 1
ATOM 1675 O O . SER A 1 213 ? -9.175 7.959 29.019 1.00 64.88 213 SER A O 1
ATOM 1677 N N . PHE A 1 214 ? -7.113 8.629 29.611 1.00 64.56 214 PHE A N 1
ATOM 1678 C CA . PHE A 1 214 ? -6.551 8.612 28.259 1.00 64.56 214 PHE A CA 1
ATOM 1679 C C . PHE A 1 214 ? -5.639 7.399 28.091 1.00 64.56 214 PHE A C 1
ATOM 1681 O O . PHE A 1 214 ? -4.778 7.148 28.930 1.00 64.56 214 PHE A O 1
ATOM 1688 N N . TRP A 1 215 ? -5.820 6.659 27.002 1.00 66.56 215 TRP A N 1
ATOM 1689 C CA . TRP A 1 215 ? -5.060 5.457 26.694 1.00 66.56 215 TRP A CA 1
ATOM 1690 C C . TRP A 1 215 ? -4.424 5.536 25.310 1.00 66.56 215 TRP A C 1
ATOM 1692 O O . TRP A 1 215 ? -5.074 5.897 24.325 1.00 66.56 215 TRP A O 1
ATOM 1702 N N . PHE A 1 216 ? -3.153 5.147 25.250 1.00 65.69 216 PHE A N 1
ATOM 1703 C CA . PHE A 1 216 ? -2.343 5.142 24.041 1.00 65.69 216 PHE A CA 1
ATOM 1704 C C . PHE A 1 216 ? -1.771 3.743 23.839 1.00 65.69 216 PHE A C 1
ATOM 1706 O O . PHE A 1 216 ? -1.030 3.240 24.679 1.00 65.69 216 PHE A O 1
ATOM 1713 N N . LEU A 1 217 ? -2.112 3.118 22.719 1.00 64.25 217 LEU A N 1
ATOM 1714 C CA . LEU A 1 217 ? -1.488 1.890 22.256 1.00 64.25 217 LEU A CA 1
ATOM 1715 C C . LEU A 1 217 ? -0.534 2.245 21.128 1.00 64.25 217 LEU A C 1
ATOM 1717 O O . LEU A 1 217 ? -0.982 2.581 20.034 1.00 64.25 217 LEU A O 1
ATOM 1721 N N . ALA A 1 218 ? 0.767 2.170 21.385 1.00 58.56 218 ALA A N 1
ATOM 1722 C CA . ALA A 1 218 ? 1.768 2.315 20.343 1.00 58.56 218 ALA A CA 1
ATOM 1723 C C . ALA A 1 218 ? 2.213 0.931 19.853 1.00 58.56 218 ALA A C 1
ATOM 1725 O O . ALA A 1 218 ? 2.573 0.060 20.647 1.00 58.56 218 ALA A O 1
ATOM 1726 N N . THR A 1 219 ? 2.207 0.721 18.540 1.00 49.38 219 THR A N 1
ATOM 1727 C CA . THR A 1 219 ? 2.869 -0.436 17.928 1.00 49.38 219 THR A CA 1
ATOM 1728 C C . THR A 1 219 ? 4.229 0.013 17.412 1.00 49.38 219 THR A C 1
ATOM 1730 O O . THR A 1 219 ? 4.291 0.755 16.427 1.00 49.38 219 THR A O 1
ATOM 1733 N N . THR A 1 220 ? 5.307 -0.424 18.068 1.00 45.16 220 THR A N 1
ATOM 1734 C CA . THR A 1 220 ? 6.655 -0.337 17.493 1.00 45.16 220 THR A CA 1
ATOM 1735 C C . THR A 1 220 ? 6.894 -1.593 16.670 1.00 45.16 220 THR A C 1
ATOM 1737 O O . THR A 1 220 ? 6.325 -2.639 16.981 1.00 45.16 220 THR A O 1
ATOM 1740 N N . GLY A 1 221 ? 7.659 -1.493 15.584 1.00 38.34 221 GLY A N 1
ATOM 1741 C CA . GLY A 1 221 ? 7.653 -2.416 14.436 1.00 38.34 221 GLY A CA 1
ATOM 1742 C C . GLY A 1 221 ? 7.700 -3.942 14.654 1.00 38.34 221 GLY A C 1
ATOM 1743 O O . GLY A 1 221 ? 7.569 -4.645 13.665 1.00 38.34 221 GLY A O 1
ATOM 1744 N N . PHE A 1 222 ? 7.839 -4.482 15.869 1.00 29.67 222 PHE A N 1
ATOM 1745 C CA . PHE A 1 222 ? 7.585 -5.895 16.207 1.00 29.67 222 PHE A CA 1
ATOM 1746 C C . PHE A 1 222 ? 7.131 -6.128 17.671 1.00 29.67 222 PHE A C 1
ATOM 1748 O O . PHE A 1 222 ? 7.163 -7.261 18.150 1.00 29.67 222 PHE A O 1
ATOM 1755 N N . CYS A 1 223 ? 6.702 -5.099 18.411 1.00 25.56 223 CYS A N 1
ATOM 1756 C CA . CYS A 1 223 ? 6.310 -5.237 19.815 1.00 25.56 223 CYS A CA 1
ATOM 1757 C C . CYS A 1 223 ? 5.246 -4.199 20.209 1.00 25.56 223 CYS A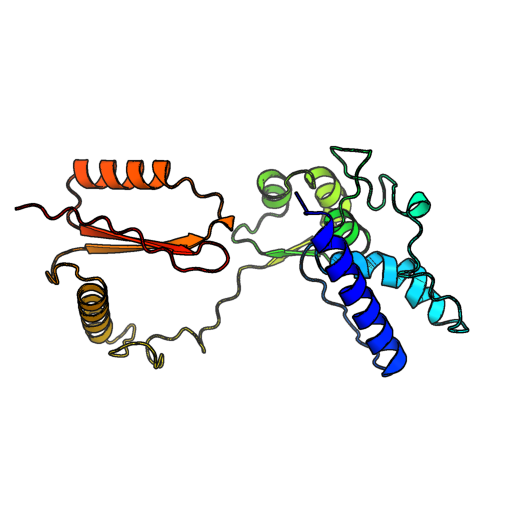 C 1
ATOM 1759 O O . CYS A 1 223 ? 5.373 -3.009 19.923 1.00 25.56 223 CYS A O 1
ATOM 1761 N N . ILE A 1 224 ? 4.190 -4.645 20.893 1.00 30.48 224 ILE A N 1
ATOM 1762 C CA . ILE A 1 224 ? 3.256 -3.743 21.571 1.00 30.48 224 ILE A CA 1
ATOM 1763 C C . ILE A 1 224 ? 3.987 -3.215 22.808 1.00 30.48 224 ILE A C 1
ATOM 1765 O O . ILE A 1 224 ? 4.103 -3.924 23.806 1.00 30.48 224 ILE A O 1
ATOM 1769 N N . ILE A 1 225 ? 4.501 -1.986 22.747 1.00 27.95 225 ILE A N 1
ATOM 1770 C CA . ILE A 1 225 ? 4.979 -1.280 23.938 1.00 27.95 225 ILE A CA 1
ATOM 1771 C C . ILE A 1 225 ? 3.822 -0.399 24.405 1.00 27.95 225 ILE A C 1
ATOM 1773 O O . ILE A 1 225 ? 3.565 0.667 23.850 1.00 27.95 225 ILE A O 1
ATOM 1777 N N . GLY A 1 226 ? 3.079 -0.877 25.403 1.00 30.80 226 GLY A N 1
ATOM 1778 C CA . GLY A 1 226 ? 2.127 -0.044 26.130 1.00 30.80 226 GLY A CA 1
ATOM 1779 C C . GLY A 1 226 ? 2.881 0.837 27.121 1.00 30.80 226 GLY A C 1
ATOM 1780 O O . GLY A 1 226 ? 3.433 0.319 28.090 1.00 30.80 226 GLY A O 1
ATOM 1781 N N . GLU A 1 227 ? 2.913 2.149 26.891 1.00 28.62 227 GLU A N 1
ATOM 1782 C CA . GLU A 1 227 ? 3.260 3.117 27.936 1.00 28.62 227 GLU A CA 1
ATOM 1783 C C . GLU A 1 227 ? 1.980 3.591 28.631 1.00 28.62 227 GLU A C 1
ATOM 1785 O O . GLU A 1 227 ? 1.019 4.019 27.990 1.00 28.62 227 GLU A O 1
ATOM 1790 N N . TRP A 1 228 ? 1.970 3.498 29.961 1.00 37.16 228 TRP A N 1
ATOM 1791 C CA . TRP A 1 228 ? 0.798 3.749 30.794 1.00 37.16 228 TRP A CA 1
ATOM 1792 C C . TRP A 1 228 ? 0.908 5.120 31.456 1.00 37.16 228 TRP A C 1
ATOM 1794 O O . TRP A 1 228 ? 1.843 5.376 32.212 1.00 37.16 228 TRP A O 1
ATOM 1804 N N . PHE A 1 229 ? -0.076 5.985 31.221 1.00 27.88 229 PHE A N 1
ATOM 1805 C CA . PHE A 1 229 ? -0.252 7.216 31.986 1.00 27.88 229 PHE A CA 1
ATOM 1806 C C . PHE A 1 229 ? -1.651 7.195 32.610 1.00 27.88 229 PHE A C 1
ATOM 1808 O O . PHE A 1 229 ? -2.634 7.471 31.929 1.00 27.88 229 PHE A O 1
ATOM 1815 N N . SER A 1 230 ? -1.744 6.857 33.900 1.00 28.45 230 SER A N 1
ATOM 1816 C CA . SER A 1 230 ? -2.941 7.140 34.702 1.00 28.45 230 SER A CA 1
ATOM 1817 C C . SER A 1 230 ? -2.713 8.453 35.439 1.00 28.45 230 SER A C 1
ATOM 1819 O O . SER A 1 230 ? -1.709 8.605 36.135 1.00 28.45 230 SER A O 1
ATOM 1821 N N . VAL A 1 231 ? -3.618 9.414 35.267 1.00 28.22 231 VAL A N 1
ATOM 1822 C CA . VAL A 1 231 ? -3.699 10.594 36.132 1.00 28.22 231 VAL A CA 1
ATOM 1823 C C . VAL A 1 231 ? -5.012 10.464 36.885 1.00 28.22 231 VAL A C 1
ATOM 1825 O O . VAL A 1 231 ? -6.053 10.925 36.423 1.00 28.22 231 VAL A O 1
ATOM 1828 N N . ASP A 1 232 ? -4.964 9.763 38.012 1.00 23.72 232 ASP A N 1
ATOM 1829 C CA . ASP A 1 232 ? -6.084 9.680 38.940 1.00 23.72 232 ASP A CA 1
ATOM 1830 C C . ASP A 1 232 ? -6.062 10.932 39.831 1.00 23.72 232 ASP A C 1
ATOM 1832 O O . ASP A 1 232 ? -5.067 11.203 40.507 1.00 23.72 232 ASP A O 1
ATOM 1836 N N . TYR A 1 233 ? -7.137 11.722 39.813 1.00 27.66 233 TYR A N 1
ATOM 1837 C CA . TYR A 1 233 ? -7.348 12.782 40.802 1.00 27.66 233 TYR A CA 1
ATOM 1838 C C . TYR A 1 233 ? -8.122 12.210 41.998 1.00 27.66 233 TYR A C 1
ATOM 1840 O O . TYR A 1 233 ? -9.137 11.537 41.809 1.00 27.66 233 TYR A O 1
ATOM 1848 N N . ILE A 1 234 ? -7.616 12.490 43.206 1.00 29.25 234 ILE A N 1
ATOM 1849 C CA . ILE A 1 234 ? -8.358 12.426 44.478 1.00 29.25 234 ILE A CA 1
ATOM 1850 C C . ILE A 1 234 ? -9.302 13.628 44.544 1.00 29.25 234 ILE A C 1
ATOM 1852 O O . ILE A 1 234 ? -8.846 14.732 44.160 1.00 29.25 234 ILE A O 1
#

Sequence (234 aa):
MVYPFYAFRFTYFSRASLDYIAKSGKQPDVLHLHNWETAIVGPLFWDIFAKQCLDEPDKLALCGLDPGRLHRPDRFQDTAKTHLVNILKGGVVYSNKVIVMSSMHSKGRIIHSMSHGLEPTLSMHKEKLLVAPYGFDNSTWDPSTDKFLPVNYSTENMRGKYACKVALQQQAGISTHASSILVGCIISEESGFDLEKLKAVVRNAIREGAQGSFWFLATTGFCIIGEWFSVDYI

Secondary structure (DSSP, 8-state):
---HHHHHHHHHHHHHHHHHHHHHT---S-----HHHHHTHHHIIIIIIHHHTSS------TT---HHHHSSTTTTB-SS-TTSB-HHHHHHHH-S-EEEE-S---HHHHHHHS-TT-HHHHHHTGGGEEEEPPP--TTTS-TTT-TTSSS---SS-THHHHHHHHHHHHHTT----TT-EEEEEEEEGGG---HHHHHHHHHHHHHTT--EEEEEEEEETTEEE---------

Foldseek 3Di:
DDDPVLQLVLLVVLQVVLVCCVVVVPDDPDDDADALSNLNNLCLCPVPVVCVVDDDDPDCPPRPDDCVVQLDPLHQQQQVHSVDGHSRLNSLNRDQAAEDEDPDQDLQCCLVPVCPRCNVSCVVSVVRYHYDYDDDDCVAPQQQPHPPQPFRADPVGCPSVLVSLQVVCVVVVHDSDSPADEAEEEAEPVVVDDVVVVVVVVVVCVVVPRGHAYFYFYDDPPDTDGDDDDDDDD

Radius of gyration: 24.61 Å; chains: 1; bounding box: 52×44×73 Å